Protein AF-A0AA91DCD1-F1 (afdb_monomer_lite)

Structure (mmCIF, N/CA/C/O backbone):
data_AF-A0AA91DCD1-F1
#
_entry.id   AF-A0AA91DCD1-F1
#
loop_
_atom_site.group_PDB
_atom_site.id
_atom_site.type_symbol
_atom_site.label_atom_id
_atom_site.label_alt_id
_atom_site.label_comp_id
_atom_site.label_asym_id
_atom_site.label_entity_id
_atom_site.label_seq_id
_atom_site.pdbx_PDB_ins_code
_atom_site.Cartn_x
_atom_site.Cartn_y
_atom_site.Cartn_z
_atom_site.occupancy
_atom_site.B_iso_or_equiv
_atom_site.auth_seq_id
_atom_site.auth_comp_id
_atom_site.auth_asym_id
_atom_site.auth_atom_id
_atom_site.pdbx_PDB_model_num
ATOM 1 N N . MET A 1 1 ? 11.820 3.188 -10.280 1.00 39.75 1 MET A N 1
ATOM 2 C CA . MET A 1 1 ? 10.944 4.120 -9.538 1.00 39.75 1 MET A CA 1
ATOM 3 C C . MET A 1 1 ? 10.030 4.741 -10.585 1.00 39.75 1 MET A C 1
ATOM 5 O O . MET A 1 1 ? 10.558 5.335 -11.514 1.00 39.75 1 MET A O 1
ATOM 9 N N . LEU A 1 2 ? 8.721 4.471 -10.543 1.00 46.12 2 LEU A N 1
ATOM 10 C CA . LEU A 1 2 ? 7.767 5.016 -11.520 1.00 46.12 2 LEU A CA 1
ATOM 11 C C . LEU A 1 2 ? 7.657 6.519 -11.242 1.00 46.12 2 LEU A C 1
ATOM 13 O O . LEU A 1 2 ? 7.169 6.913 -10.185 1.00 46.12 2 LEU A O 1
ATOM 17 N N . ILE A 1 3 ? 8.205 7.352 -12.123 1.00 52.78 3 ILE A N 1
ATOM 18 C CA . ILE A 1 3 ? 8.023 8.797 -12.014 1.00 52.78 3 ILE A CA 1
ATOM 19 C C . ILE A 1 3 ? 6.619 9.064 -12.546 1.00 52.78 3 ILE A C 1
ATOM 21 O O . ILE A 1 3 ? 6.335 8.797 -13.708 1.00 52.78 3 ILE A O 1
ATOM 25 N N . SER A 1 4 ? 5.714 9.531 -11.690 1.00 52.97 4 SER A N 1
ATOM 26 C CA . SER A 1 4 ? 4.409 9.995 -12.152 1.00 52.97 4 SER A CA 1
ATOM 27 C C . SER A 1 4 ? 4.617 11.332 -12.861 1.00 52.97 4 SER A C 1
ATOM 29 O O . SER A 1 4 ? 4.874 12.355 -12.229 1.00 52.97 4 SER A O 1
ATOM 31 N N . TYR A 1 5 ? 4.578 11.316 -14.194 1.00 62.47 5 TYR A N 1
ATOM 32 C CA . TYR A 1 5 ? 4.813 12.501 -15.029 1.00 62.47 5 TYR A CA 1
ATOM 33 C C . TYR A 1 5 ? 3.612 13.456 -15.078 1.00 62.47 5 TYR A C 1
ATOM 35 O O . TYR A 1 5 ? 3.664 14.478 -15.757 1.00 62.47 5 TYR A O 1
ATOM 43 N N . THR A 1 6 ? 2.530 13.147 -14.360 1.00 56.97 6 THR A N 1
ATOM 44 C CA . THR A 1 6 ? 1.245 13.854 -14.439 1.00 56.97 6 THR A CA 1
ATOM 45 C C . THR A 1 6 ? 1.283 15.286 -13.897 1.00 56.97 6 THR A C 1
ATOM 47 O O . THR A 1 6 ? 0.380 16.055 -14.208 1.00 56.97 6 THR A O 1
ATOM 50 N N . ASN A 1 7 ? 2.332 15.672 -13.155 1.00 57.28 7 ASN A N 1
ATOM 51 C CA . ASN A 1 7 ? 2.452 16.985 -12.502 1.00 57.28 7 ASN A CA 1
ATOM 52 C C . ASN A 1 7 ? 3.807 17.698 -12.720 1.00 57.28 7 ASN A C 1
ATOM 54 O O . ASN A 1 7 ? 4.126 18.633 -11.987 1.00 57.28 7 ASN A O 1
ATOM 58 N N . LEU A 1 8 ? 4.620 17.270 -13.692 1.00 61.94 8 LEU A N 1
ATOM 59 C CA . LEU A 1 8 ? 5.951 17.847 -13.935 1.00 61.94 8 LEU A CA 1
ATOM 60 C C . LEU A 1 8 ? 5.911 18.973 -14.978 1.00 61.94 8 LEU A C 1
ATOM 62 O O . LEU A 1 8 ? 5.205 18.888 -15.985 1.00 61.94 8 LEU A O 1
ATOM 66 N N . LYS A 1 9 ? 6.718 20.021 -14.774 1.00 71.81 9 LYS A N 1
ATOM 67 C CA . LYS A 1 9 ? 6.924 21.066 -15.791 1.00 71.81 9 LYS A CA 1
ATOM 68 C C . LYS A 1 9 ? 7.700 20.496 -16.990 1.00 71.81 9 LYS A C 1
ATOM 70 O O . LYS A 1 9 ? 8.493 19.571 -16.811 1.00 71.81 9 LYS A O 1
ATOM 75 N N . PRO A 1 10 ? 7.561 21.061 -18.205 1.00 67.94 10 PRO A N 1
ATOM 76 C CA . PRO A 1 10 ? 8.233 20.550 -19.408 1.00 67.94 10 PRO A CA 1
ATOM 77 C C . PRO A 1 10 ? 9.750 20.338 -19.261 1.00 67.94 10 PRO A C 1
ATOM 79 O O . PRO A 1 10 ? 10.288 19.343 -19.748 1.00 67.94 10 PRO A O 1
ATOM 82 N N . ASP A 1 11 ? 10.437 21.225 -18.538 1.00 67.12 11 ASP A N 1
ATOM 83 C CA . ASP A 1 11 ? 11.882 21.122 -18.298 1.00 67.12 11 ASP A CA 1
ATOM 84 C C . ASP A 1 11 ? 12.248 19.993 -17.317 1.00 67.12 11 ASP A C 1
ATOM 86 O O . ASP A 1 11 ? 13.282 19.338 -17.466 1.00 67.12 11 ASP A O 1
ATOM 90 N N . GLU A 1 12 ? 11.372 19.707 -16.350 1.00 66.50 12 GLU A N 1
ATOM 91 C CA . GLU A 1 12 ? 11.532 18.617 -15.379 1.00 66.50 12 GLU A CA 1
ATOM 92 C C . GLU A 1 12 ? 11.281 17.254 -16.041 1.00 66.50 12 GLU A C 1
ATOM 94 O O . GLU A 1 12 ? 12.034 16.308 -15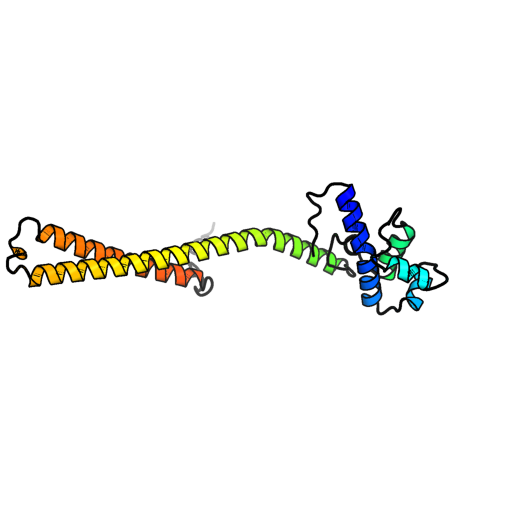.806 1.00 66.50 12 GLU A O 1
ATOM 99 N N . ILE A 1 13 ? 10.293 17.175 -16.945 1.00 68.00 13 ILE A N 1
ATOM 100 C CA . ILE A 1 13 ? 10.043 15.996 -17.791 1.00 68.00 13 ILE A CA 1
ATOM 101 C C . ILE A 1 13 ? 11.277 15.702 -18.651 1.00 68.00 13 ILE A C 1
ATOM 103 O O . ILE A 1 13 ? 11.760 14.570 -18.676 1.00 68.00 13 ILE A O 1
ATOM 107 N N . LYS A 1 14 ? 11.831 16.725 -19.313 1.00 67.75 14 LYS A N 1
ATOM 108 C CA . LYS A 1 14 ? 13.013 16.589 -20.175 1.00 67.75 14 LYS A CA 1
ATOM 109 C C . LYS A 1 14 ? 14.234 16.078 -19.407 1.00 67.75 14 LYS A C 1
ATOM 111 O O . LYS A 1 14 ? 14.944 15.201 -19.900 1.00 67.75 14 LYS A O 1
ATOM 116 N N . SER A 1 15 ? 14.461 16.597 -18.202 1.00 65.69 15 SER A N 1
ATOM 117 C CA . SER A 1 15 ? 15.557 16.157 -17.334 1.00 65.69 15 SER A CA 1
ATOM 118 C C . SER A 1 15 ? 15.368 14.706 -16.867 1.00 65.69 15 SER A C 1
ATOM 120 O O . SER A 1 15 ? 16.272 13.883 -17.017 1.00 65.69 15 SER A O 1
ATOM 122 N N . ALA A 1 16 ? 14.162 14.349 -16.408 1.00 67.12 16 ALA A N 1
ATOM 123 C CA . ALA A 1 16 ? 13.830 12.995 -15.961 1.00 67.12 16 ALA A CA 1
ATOM 124 C C . ALA A 1 16 ? 13.924 11.949 -17.090 1.00 67.12 16 ALA A C 1
ATOM 126 O O . ALA A 1 16 ? 14.461 10.861 -16.880 1.00 67.12 16 ALA A O 1
ATOM 127 N N . MET A 1 17 ? 13.459 12.280 -18.300 1.00 70.44 17 MET A N 1
ATOM 128 C CA . MET A 1 17 ? 13.627 11.428 -19.486 1.00 70.44 17 MET A CA 1
ATOM 129 C C . MET A 1 17 ? 15.106 11.252 -19.840 1.00 70.44 17 MET A C 1
ATOM 131 O O . MET A 1 17 ? 15.531 10.151 -20.192 1.00 70.44 17 MET A O 1
ATOM 135 N N . SER A 1 18 ? 15.904 12.322 -19.731 1.00 65.50 18 SER A N 1
ATOM 136 C CA . SER A 1 18 ? 17.314 12.278 -20.114 1.00 65.50 18 SER A CA 1
ATOM 137 C C . SER A 1 18 ? 18.180 11.443 -19.187 1.00 65.50 18 SER A C 1
ATOM 139 O O . SER A 1 18 ? 19.091 10.769 -19.661 1.00 65.50 18 SER A O 1
ATOM 141 N N . LEU A 1 19 ? 17.888 11.472 -17.890 1.00 65.00 19 LEU A N 1
ATOM 142 C CA . LEU A 1 19 ? 18.599 10.685 -16.885 1.00 65.00 19 LEU A CA 1
ATOM 143 C C . LEU A 1 19 ? 18.318 9.183 -17.024 1.00 65.00 19 LEU A C 1
ATOM 145 O O . LEU A 1 19 ? 19.220 8.367 -16.847 1.00 65.00 19 LEU A O 1
ATOM 149 N N . ASN A 1 20 ? 17.087 8.812 -17.382 1.00 74.81 20 ASN A N 1
ATOM 150 C CA . ASN A 1 20 ? 16.676 7.410 -17.432 1.00 74.81 20 ASN A CA 1
ATOM 151 C C . ASN A 1 20 ? 17.029 6.711 -18.755 1.00 74.81 20 ASN A C 1
ATOM 153 O O . ASN A 1 20 ? 17.235 5.498 -18.755 1.00 74.81 20 ASN A O 1
ATOM 157 N N . PHE A 1 21 ? 17.149 7.446 -19.866 1.00 84.00 21 PHE A N 1
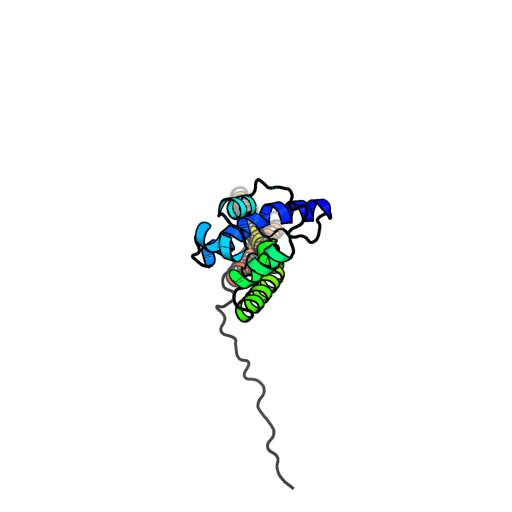ATOM 158 C CA . PHE A 1 21 ? 17.326 6.845 -21.193 1.00 84.00 21 PHE A CA 1
ATOM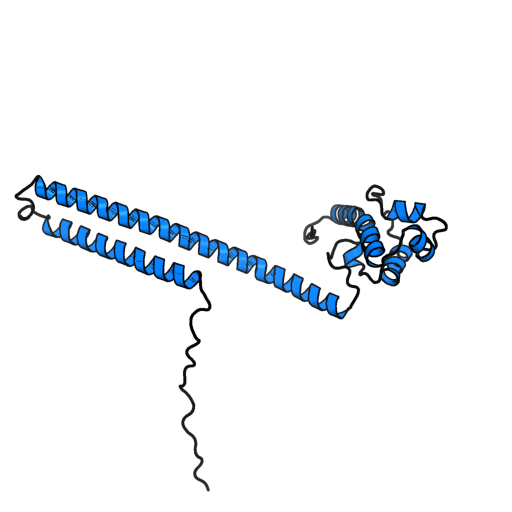 159 C C . PHE A 1 21 ? 18.590 5.991 -21.333 1.00 84.00 21 PHE A C 1
ATOM 161 O O . PHE A 1 21 ? 18.517 4.863 -21.819 1.00 84.00 21 PHE A O 1
ATOM 168 N N . GLY A 1 22 ? 19.748 6.488 -20.887 1.00 85.06 22 GLY A N 1
ATOM 169 C CA . GLY A 1 22 ? 21.009 5.745 -21.001 1.00 85.06 22 GLY A CA 1
ATOM 170 C C . GLY A 1 22 ? 21.000 4.441 -20.198 1.00 85.06 22 GLY A C 1
ATOM 171 O O . GLY A 1 22 ? 21.335 3.379 -20.724 1.00 85.06 22 GLY A O 1
ATOM 172 N N . ALA A 1 23 ? 20.508 4.499 -18.958 1.00 86.38 23 ALA A N 1
ATOM 173 C CA . ALA A 1 23 ? 20.384 3.324 -18.101 1.00 86.38 23 ALA A CA 1
ATOM 174 C C . ALA A 1 23 ? 19.419 2.279 -18.691 1.00 86.38 23 ALA A C 1
ATOM 176 O O . ALA A 1 23 ? 19.737 1.091 -18.728 1.00 86.38 23 ALA A O 1
ATOM 177 N N . ARG A 1 24 ? 18.271 2.717 -19.225 1.00 88.75 24 ARG A N 1
ATOM 178 C CA . ARG A 1 24 ? 17.287 1.825 -19.861 1.00 88.75 24 ARG A CA 1
ATOM 179 C C . ARG A 1 24 ? 17.778 1.238 -21.182 1.00 88.75 24 ARG A C 1
ATOM 181 O O . ARG A 1 24 ? 17.444 0.101 -21.499 1.00 88.75 24 ARG A O 1
ATOM 188 N N . MET A 1 25 ? 18.607 1.966 -21.929 1.00 88.56 25 MET A N 1
ATOM 189 C CA . MET A 1 25 ? 19.293 1.447 -23.116 1.00 88.56 25 MET A CA 1
ATOM 190 C C . MET A 1 25 ? 20.259 0.310 -22.769 1.00 88.56 25 MET A C 1
ATOM 192 O O . MET A 1 25 ? 20.267 -0.712 -23.458 1.00 88.56 25 MET A O 1
ATOM 196 N N . ALA A 1 26 ? 21.039 0.467 -21.695 1.00 89.62 26 ALA A N 1
ATOM 197 C CA . ALA A 1 26 ? 21.935 -0.580 -21.212 1.00 89.62 26 ALA A CA 1
ATOM 198 C C . ALA A 1 26 ? 21.149 -1.819 -20.756 1.00 89.62 26 ALA A C 1
ATOM 200 O O . ALA A 1 26 ? 21.457 -2.935 -21.171 1.00 89.62 26 ALA A O 1
ATOM 201 N N . GLU A 1 27 ? 20.079 -1.611 -19.985 1.00 90.56 27 GLU A N 1
ATOM 202 C CA . GLU A 1 27 ? 19.188 -2.679 -19.524 1.00 90.56 27 GLU A CA 1
ATOM 203 C C . GLU A 1 27 ? 18.547 -3.433 -20.703 1.00 90.56 27 GLU A C 1
ATOM 205 O O . GLU A 1 27 ? 18.577 -4.662 -20.751 1.00 90.56 27 GLU A O 1
ATOM 210 N N . ALA A 1 28 ? 18.036 -2.720 -21.713 1.00 90.06 28 ALA A N 1
ATOM 211 C CA . ALA A 1 28 ? 17.463 -3.324 -22.918 1.00 90.06 28 ALA A CA 1
ATOM 212 C C . ALA A 1 28 ? 18.481 -4.182 -23.692 1.00 90.06 28 ALA A C 1
ATOM 214 O O . ALA A 1 28 ? 18.151 -5.278 -24.160 1.00 90.06 28 ALA A O 1
ATOM 215 N N . ARG A 1 29 ? 19.731 -3.712 -23.796 1.00 91.25 29 ARG A N 1
ATOM 216 C CA . ARG A 1 29 ? 20.828 -4.458 -24.423 1.00 91.25 29 ARG A CA 1
ATOM 217 C C . ARG A 1 29 ? 21.130 -5.751 -23.665 1.00 91.25 29 ARG A C 1
ATOM 219 O O . ARG A 1 29 ? 21.273 -6.810 -24.278 1.00 91.25 29 ARG A O 1
ATOM 226 N N . GLU A 1 30 ? 21.218 -5.668 -22.342 1.00 90.62 30 GLU A N 1
ATOM 227 C CA . GLU A 1 30 ? 21.499 -6.810 -21.467 1.00 90.62 30 GLU A CA 1
ATOM 228 C C . GLU A 1 30 ? 20.383 -7.858 -21.514 1.00 90.62 30 GLU A C 1
ATOM 230 O O . GLU A 1 30 ? 20.673 -9.051 -21.594 1.00 90.62 30 GLU A O 1
ATOM 235 N N . LEU A 1 31 ? 19.118 -7.434 -21.601 1.00 86.56 31 LEU A N 1
ATOM 236 C CA . LEU 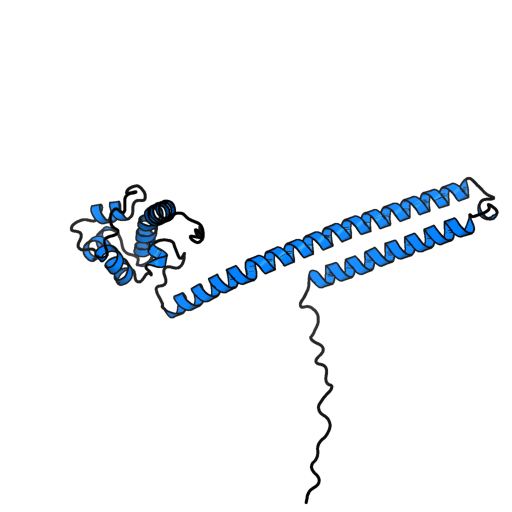A 1 31 ? 17.975 -8.330 -21.818 1.00 86.56 31 LEU A CA 1
ATOM 237 C C . LEU A 1 31 ? 18.052 -9.099 -23.145 1.00 86.56 31 LEU A C 1
ATOM 239 O O . LEU A 1 31 ? 17.446 -10.166 -23.287 1.00 86.56 31 LEU A O 1
ATOM 243 N N . CYS A 1 32 ? 18.781 -8.574 -24.127 1.00 83.50 32 CYS A N 1
ATOM 244 C CA . CYS A 1 32 ? 19.044 -9.250 -25.395 1.00 83.50 32 CYS A CA 1
ATOM 245 C C . CYS A 1 32 ? 20.303 -10.128 -25.362 1.00 83.50 32 CYS A C 1
ATOM 247 O O . CYS A 1 32 ? 20.610 -10.770 -26.362 1.00 83.50 32 CYS A O 1
ATOM 249 N N . GLY A 1 33 ? 21.028 -10.166 -24.239 1.00 85.62 33 GLY A N 1
ATOM 250 C CA . GLY A 1 33 ? 22.275 -10.916 -24.096 1.00 85.62 33 GLY A CA 1
ATOM 251 C C . GLY A 1 33 ? 23.439 -10.342 -24.909 1.00 85.62 33 GLY A C 1
ATOM 252 O O . GLY A 1 33 ? 24.423 -11.043 -25.127 1.00 85.62 33 GLY A O 1
ATOM 253 N N . LEU A 1 34 ? 23.334 -9.091 -25.371 1.00 88.75 34 LEU A N 1
ATOM 254 C CA . LEU A 1 34 ? 24.323 -8.472 -26.250 1.00 88.75 34 LEU A CA 1
ATOM 255 C C . LEU A 1 34 ? 25.404 -7.743 -25.450 1.00 88.75 34 LEU A C 1
ATOM 257 O O . LEU A 1 34 ? 25.126 -6.931 -24.558 1.00 88.75 34 LEU A O 1
ATOM 261 N N . ARG A 1 35 ? 26.665 -7.949 -25.829 1.00 90.38 35 ARG A N 1
ATOM 262 C CA . ARG A 1 35 ? 27.766 -7.095 -25.376 1.00 90.38 35 ARG A CA 1
ATOM 263 C C . ARG A 1 35 ? 27.736 -5.778 -26.139 1.00 90.38 35 ARG A C 1
ATOM 265 O O . ARG A 1 35 ? 27.308 -5.692 -27.286 1.00 90.38 35 ARG A O 1
ATOM 272 N N . GLN A 1 36 ? 28.265 -4.728 -25.527 1.00 89.75 36 GLN A N 1
ATOM 273 C CA . GLN A 1 36 ? 28.271 -3.391 -26.124 1.00 89.75 36 GLN A CA 1
ATOM 274 C C . GLN A 1 36 ? 29.002 -3.323 -27.480 1.00 89.75 36 GLN A C 1
ATOM 276 O O . GLN A 1 36 ? 28.621 -2.553 -28.358 1.00 89.75 36 GLN A O 1
ATOM 281 N N . ILE A 1 37 ? 30.032 -4.152 -27.675 1.00 90.69 37 ILE A N 1
ATOM 282 C CA . ILE A 1 37 ? 30.762 -4.246 -28.947 1.00 90.69 37 ILE A CA 1
ATOM 283 C C . ILE A 1 37 ? 29.946 -4.926 -30.053 1.00 90.69 37 ILE A C 1
ATOM 285 O O . ILE A 1 37 ? 30.098 -4.579 -31.217 1.00 90.69 37 ILE A O 1
ATOM 289 N N . GLU A 1 38 ? 29.049 -5.840 -29.680 1.00 88.38 38 GLU A N 1
ATOM 290 C CA . GLU A 1 38 ? 28.156 -6.566 -30.591 1.00 88.38 38 GLU A CA 1
ATOM 291 C C . GLU A 1 38 ? 26.931 -5.720 -30.947 1.00 88.38 38 GLU A C 1
ATOM 293 O O . GLU A 1 38 ? 26.421 -5.790 -32.062 1.00 88.38 38 GLU A O 1
ATOM 298 N N . ALA A 1 39 ? 26.481 -4.882 -30.012 1.00 89.19 39 ALA A N 1
ATOM 299 C CA . ALA A 1 39 ? 25.355 -3.986 -30.216 1.00 89.19 39 ALA A CA 1
ATOM 300 C C . ALA A 1 39 ? 25.719 -2.741 -31.042 1.00 89.19 39 ALA A C 1
ATOM 302 O O . ALA A 1 39 ? 24.897 -2.274 -31.822 1.00 89.19 39 ALA A O 1
ATOM 303 N N . ALA A 1 40 ? 26.938 -2.201 -30.922 1.00 88.94 40 ALA A N 1
ATOM 304 C CA . ALA A 1 40 ? 27.337 -0.963 -31.604 1.00 88.94 40 ALA A CA 1
ATOM 305 C C . ALA A 1 40 ? 27.117 -0.957 -33.140 1.00 88.94 40 ALA A C 1
ATOM 307 O O . ALA A 1 40 ? 26.598 0.046 -33.646 1.00 88.94 40 ALA A O 1
ATOM 308 N N . PRO A 1 41 ? 27.398 -2.048 -33.883 1.00 89.62 41 PRO A N 1
ATOM 309 C CA . PRO A 1 41 ? 27.081 -2.145 -35.309 1.00 89.62 41 PRO A CA 1
ATOM 310 C C . PRO A 1 41 ? 25.586 -2.026 -35.635 1.00 89.62 41 PRO A C 1
ATOM 312 O O . PRO A 1 41 ? 25.247 -1.475 -36.680 1.00 89.62 41 PRO A O 1
ATOM 315 N N . LEU A 1 42 ? 24.687 -2.470 -34.745 1.00 86.06 42 LEU A N 1
ATOM 316 C CA . LEU A 1 42 ? 23.231 -2.374 -34.943 1.00 86.06 42 LEU A CA 1
ATOM 317 C C . LEU A 1 42 ? 22.769 -0.912 -35.029 1.00 86.06 42 LEU A C 1
ATOM 319 O O . LEU A 1 42 ? 21.835 -0.588 -35.754 1.00 86.06 42 LEU A O 1
ATOM 323 N N . PHE A 1 43 ? 23.476 -0.015 -34.340 1.00 85.00 43 PHE A N 1
ATOM 324 C CA . PHE A 1 43 ? 23.243 1.432 -34.356 1.00 85.00 43 PHE A CA 1
ATOM 325 C C . PHE A 1 43 ? 24.054 2.167 -35.431 1.00 85.00 43 PHE A C 1
ATOM 327 O O . PHE A 1 43 ? 24.050 3.398 -35.478 1.00 85.00 43 PHE A O 1
ATOM 334 N N . GLY A 1 44 ? 24.762 1.433 -36.298 1.00 84.81 44 GLY A N 1
ATOM 335 C CA . GLY A 1 44 ? 25.642 2.009 -37.313 1.00 84.81 44 GLY A CA 1
ATOM 336 C C . GLY A 1 44 ? 26.877 2.696 -36.723 1.00 84.81 44 GLY A C 1
ATOM 337 O O . GLY A 1 44 ? 27.460 3.575 -37.360 1.00 84.81 44 GLY A O 1
ATOM 338 N N . PHE A 1 45 ? 27.275 2.345 -35.496 1.00 86.19 45 PHE A N 1
ATOM 339 C CA . PHE A 1 45 ? 28.480 2.881 -34.876 1.00 86.19 45 PHE A CA 1
ATOM 340 C C . PHE A 1 45 ? 29.696 2.034 -35.232 1.00 86.19 45 PHE A C 1
ATOM 342 O O . PHE A 1 45 ? 29.672 0.811 -35.151 1.00 86.19 45 PHE A O 1
ATOM 349 N N . THR A 1 46 ? 30.793 2.710 -35.570 1.00 81.25 46 THR A N 1
ATOM 350 C CA . THR A 1 46 ? 32.060 2.059 -35.921 1.00 81.25 46 THR A CA 1
ATOM 351 C C . THR A 1 46 ? 32.709 1.377 -34.715 1.00 81.25 46 THR A C 1
ATOM 353 O O . THR A 1 46 ? 33.333 0.340 -34.878 1.00 81.25 46 THR A O 1
ATOM 356 N N . ASN A 1 47 ? 32.538 1.942 -33.509 1.00 82.81 47 ASN A N 1
ATOM 357 C CA . ASN A 1 47 ? 33.153 1.473 -32.263 1.00 82.81 47 ASN A CA 1
ATOM 358 C C . ASN A 1 47 ? 32.156 1.535 -31.085 1.00 82.81 47 ASN A C 1
ATOM 360 O O . ASN A 1 47 ? 31.282 2.407 -31.048 1.00 82.81 47 ASN A O 1
ATOM 364 N N . SER A 1 48 ? 32.352 0.680 -30.072 1.00 86.31 48 SER A N 1
ATOM 365 C CA . SER A 1 48 ? 31.507 0.587 -28.863 1.00 86.31 48 SER A CA 1
ATOM 366 C C . SER A 1 48 ? 31.526 1.828 -27.969 1.00 86.31 48 SER A C 1
ATOM 368 O O . SER A 1 48 ? 30.588 2.053 -27.209 1.00 86.31 48 SER A O 1
ATOM 370 N N . SER A 1 49 ? 32.546 2.681 -28.089 1.00 84.44 49 SER A N 1
ATOM 371 C CA . SER A 1 49 ? 32.703 3.888 -27.268 1.00 84.44 49 SER A CA 1
ATOM 372 C C . SER A 1 49 ? 31.554 4.888 -27.423 1.00 84.44 49 SER A C 1
ATOM 374 O O . SER A 1 49 ? 31.202 5.572 -26.464 1.00 84.44 49 SER A O 1
ATOM 376 N N . ARG A 1 50 ? 30.935 4.967 -28.609 1.00 81.12 50 ARG A N 1
ATOM 377 C CA . ARG A 1 50 ? 29.742 5.800 -28.832 1.00 81.12 50 ARG A CA 1
ATOM 378 C C . ARG A 1 50 ? 28.513 5.242 -28.125 1.00 81.12 50 ARG A C 1
ATOM 380 O O . ARG A 1 50 ? 27.784 6.013 -27.509 1.00 81.12 50 ARG A O 1
ATOM 387 N N . LEU A 1 51 ? 28.324 3.925 -28.173 1.00 85.94 51 LEU A N 1
ATOM 388 C CA . LEU A 1 51 ? 27.233 3.265 -27.462 1.00 85.94 51 LEU A CA 1
ATOM 389 C C . LEU A 1 51 ? 27.423 3.371 -25.942 1.00 85.94 51 LEU A C 1
ATOM 391 O O . LEU A 1 51 ? 26.476 3.674 -25.233 1.00 85.94 51 LEU A O 1
ATOM 395 N N . SER A 1 52 ? 28.660 3.261 -25.450 1.00 86.88 52 SER A N 1
ATOM 396 C CA . SER A 1 52 ? 28.967 3.444 -24.026 1.00 86.88 52 SER A CA 1
ATOM 397 C C . SER A 1 52 ? 28.654 4.827 -23.497 1.00 86.88 52 SER A C 1
ATOM 399 O O . SER A 1 52 ? 28.167 4.946 -22.379 1.00 86.88 52 SER A O 1
ATOM 401 N N . LYS A 1 53 ? 28.911 5.871 -24.286 1.00 81.69 53 LYS A N 1
ATOM 402 C CA . LYS A 1 53 ? 28.537 7.237 -23.907 1.00 81.69 53 LYS A CA 1
ATOM 403 C C . LYS A 1 53 ? 27.022 7.419 -23.887 1.00 81.69 53 LYS A C 1
ATOM 405 O O . LYS A 1 53 ? 26.512 8.114 -23.018 1.00 81.69 53 LYS A O 1
ATOM 410 N N . LEU A 1 54 ? 26.314 6.776 -24.815 1.00 81.69 54 LEU A N 1
ATOM 411 C CA . LEU A 1 54 ? 24.853 6.801 -24.864 1.00 81.69 54 LEU A CA 1
ATOM 412 C C . LEU A 1 54 ? 24.219 6.078 -23.663 1.00 81.69 54 LEU A C 1
ATOM 414 O O . LEU A 1 54 ? 23.197 6.524 -23.159 1.00 81.69 54 LEU A O 1
ATOM 418 N N . GLU A 1 55 ? 24.828 4.982 -23.212 1.00 85.69 55 GLU A N 1
ATOM 419 C CA . GLU A 1 55 ? 24.377 4.186 -22.063 1.00 85.69 55 GLU A CA 1
ATOM 420 C C . GLU A 1 55 ? 24.762 4.809 -20.705 1.00 85.69 55 GLU A C 1
ATOM 422 O O . GLU A 1 55 ? 24.193 4.458 -19.673 1.00 85.69 55 GLU A O 1
ATOM 427 N N . SER A 1 56 ? 25.704 5.758 -20.682 1.00 79.31 56 SER A N 1
ATOM 428 C CA . SER A 1 56 ? 26.146 6.428 -19.454 1.00 79.31 56 SER A CA 1
ATOM 429 C C . SER A 1 56 ? 25.213 7.568 -19.025 1.00 79.31 56 SER A C 1
ATOM 431 O O . SER A 1 56 ? 24.843 8.416 -19.835 1.00 79.31 56 SER A O 1
ATOM 433 N N . ALA A 1 57 ? 24.899 7.637 -17.727 1.00 59.59 57 ALA A N 1
ATOM 434 C CA . ALA A 1 57 ? 24.028 8.661 -17.133 1.00 59.59 57 ALA A CA 1
ATOM 435 C C . ALA A 1 57 ? 24.623 10.089 -17.147 1.00 59.59 57 ALA A C 1
ATOM 437 O O . ALA A 1 57 ? 23.905 11.062 -16.929 1.00 59.59 57 ALA A O 1
ATOM 438 N N . GLU A 1 58 ? 25.928 10.226 -17.412 1.00 57.94 58 GLU A N 1
ATOM 439 C CA . GLU A 1 58 ? 26.660 11.501 -17.372 1.00 57.94 58 GLU A CA 1
ATOM 440 C C . GLU A 1 58 ? 26.514 12.345 -18.646 1.00 57.94 58 GLU A C 1
ATOM 442 O O . GLU A 1 58 ? 26.769 13.550 -18.624 1.00 57.94 58 GLU A O 1
ATOM 447 N N . TYR A 1 59 ? 26.040 11.767 -19.756 1.00 54.78 59 TYR A N 1
ATOM 448 C CA . TYR A 1 59 ? 25.682 12.529 -20.956 1.00 54.78 59 TYR A CA 1
ATOM 449 C C . TYR A 1 59 ? 24.285 13.157 -20.790 1.00 54.78 59 TYR A C 1
ATOM 451 O O . TYR A 1 59 ? 23.345 12.886 -21.534 1.00 54.78 59 TYR A O 1
ATOM 459 N N . GLY A 1 60 ? 24.161 14.035 -19.788 1.00 51.19 60 GLY A N 1
ATOM 460 C CA . GLY A 1 60 ? 22.960 14.783 -19.392 1.00 51.19 60 GLY A CA 1
ATOM 461 C C . GLY A 1 60 ? 22.500 15.853 -20.388 1.00 51.19 60 GLY A C 1
ATOM 462 O O . GLY A 1 60 ? 21.977 16.895 -19.999 1.00 51.19 60 GLY A O 1
ATOM 463 N N . CYS A 1 61 ? 22.687 15.627 -21.685 1.00 49.47 61 CYS A N 1
ATOM 464 C CA . CYS A 1 61 ? 22.095 16.469 -22.709 1.00 49.47 61 CYS A CA 1
ATOM 465 C C . CYS A 1 61 ? 21.716 15.626 -23.929 1.00 49.47 61 CYS A C 1
ATOM 467 O O . CYS A 1 61 ? 22.407 15.616 -24.948 1.00 49.47 61 CYS A O 1
ATOM 469 N N . LEU A 1 62 ? 20.562 14.959 -23.834 1.00 54.03 62 LEU A N 1
ATOM 470 C CA . LEU A 1 62 ? 19.758 14.475 -24.961 1.00 54.03 62 LEU A CA 1
ATOM 471 C C . LEU A 1 62 ? 19.240 15.650 -25.802 1.00 54.03 62 LEU A C 1
ATOM 473 O O . LEU A 1 62 ? 18.038 15.839 -25.982 1.00 54.03 62 LEU A O 1
ATOM 477 N N . SER A 1 63 ? 20.147 16.486 -26.303 1.00 50.88 63 SER A N 1
ATOM 478 C CA . SER A 1 63 ? 19.772 17.660 -27.084 1.00 50.88 63 SER A CA 1
ATOM 479 C C . SER A 1 63 ? 19.023 17.273 -28.354 1.00 50.88 63 SER A C 1
ATOM 481 O O . SER A 1 63 ? 18.195 18.069 -28.753 1.00 50.88 63 SER A O 1
ATOM 483 N N . TYR A 1 64 ? 19.162 16.041 -28.862 1.00 53.06 64 TYR A N 1
ATOM 484 C CA . TYR A 1 64 ? 18.086 15.311 -29.543 1.00 53.06 64 TYR A CA 1
ATOM 485 C C . TYR A 1 64 ? 18.329 13.806 -29.368 1.00 53.06 64 TYR A C 1
ATOM 487 O O . TYR A 1 64 ? 19.314 13.288 -29.898 1.00 53.06 64 TYR A O 1
ATOM 495 N N . ILE A 1 65 ? 17.449 13.085 -28.656 1.00 66.25 65 ILE A N 1
ATOM 496 C CA . ILE A 1 65 ? 17.336 11.621 -28.811 1.00 66.25 65 ILE A CA 1
ATOM 497 C C . ILE A 1 65 ? 17.081 11.407 -30.291 1.00 66.25 65 ILE A C 1
ATOM 499 O O . ILE A 1 65 ? 15.989 11.686 -30.782 1.00 66.25 65 ILE A O 1
ATOM 503 N N . ASN A 1 66 ? 18.124 11.035 -31.027 1.00 75.38 66 ASN A N 1
ATOM 504 C CA . ASN A 1 66 ? 18.022 10.945 -32.467 1.00 75.38 66 ASN A CA 1
ATOM 505 C C . ASN A 1 66 ? 16.945 9.894 -32.774 1.00 75.38 66 ASN A C 1
ATOM 507 O O . ASN A 1 66 ? 17.098 8.757 -32.316 1.00 75.38 66 ASN A O 1
ATOM 511 N N . PRO A 1 67 ? 15.886 10.227 -33.536 1.00 79.81 67 PRO A N 1
ATOM 512 C CA . PRO A 1 67 ? 14.823 9.277 -33.852 1.00 79.81 67 PRO A CA 1
ATOM 513 C C . PRO A 1 67 ? 15.355 7.962 -34.428 1.00 79.81 67 PRO A C 1
ATOM 515 O O . PRO A 1 67 ? 14.772 6.912 -34.185 1.00 79.81 67 PRO A O 1
ATOM 518 N N . LYS A 1 68 ? 16.506 7.997 -35.117 1.00 82.00 68 LYS A N 1
ATOM 519 C CA . LYS A 1 68 ? 17.196 6.794 -35.593 1.00 82.00 68 LYS A CA 1
ATOM 520 C C . LYS A 1 68 ? 17.660 5.898 -34.449 1.00 82.00 68 LYS A C 1
ATOM 522 O O . LYS A 1 68 ? 17.394 4.711 -34.484 1.00 82.00 68 LYS A O 1
ATOM 527 N N . VAL A 1 69 ? 18.306 6.455 -33.425 1.00 85.44 69 VAL A N 1
ATOM 528 C CA . VAL A 1 69 ? 18.788 5.685 -32.266 1.00 85.44 69 VAL A CA 1
ATOM 529 C C . VAL A 1 69 ? 17.618 5.071 -31.505 1.00 85.44 69 VAL A C 1
ATOM 531 O O . VAL A 1 69 ? 17.674 3.895 -31.160 1.00 85.44 69 VAL A O 1
ATOM 534 N N . LEU A 1 70 ? 16.545 5.840 -31.299 1.00 86.69 70 LEU A N 1
ATOM 535 C CA . LEU A 1 70 ? 15.334 5.345 -30.649 1.00 86.69 70 LEU A CA 1
ATOM 536 C C . LEU A 1 70 ? 14.685 4.213 -31.454 1.00 86.69 70 LEU A C 1
ATOM 538 O O . LEU A 1 70 ? 14.420 3.151 -30.903 1.00 86.69 70 LEU A O 1
ATOM 542 N N . ALA A 1 71 ? 14.460 4.421 -32.753 1.00 85.06 71 ALA A N 1
ATOM 543 C CA . ALA A 1 71 ? 13.847 3.417 -33.616 1.00 85.06 71 ALA A CA 1
ATOM 544 C C . ALA A 1 71 ? 14.693 2.139 -33.681 1.00 85.06 71 ALA A C 1
ATOM 546 O O . ALA A 1 71 ? 14.160 1.041 -33.546 1.00 85.06 71 ALA A O 1
ATOM 547 N N . THR A 1 72 ? 16.015 2.273 -33.818 1.00 86.25 72 THR A N 1
ATOM 548 C CA . THR A 1 72 ? 16.938 1.136 -33.790 1.00 86.25 72 THR A CA 1
ATOM 549 C C . THR A 1 72 ? 16.871 0.400 -32.453 1.00 86.25 72 THR A C 1
ATOM 551 O O . THR A 1 72 ? 16.795 -0.822 -32.456 1.00 86.25 72 THR A O 1
ATOM 554 N N . ALA A 1 73 ? 16.845 1.104 -31.319 1.00 88.12 73 ALA A N 1
ATOM 555 C CA . ALA A 1 73 ? 16.740 0.469 -30.006 1.00 88.12 73 ALA A CA 1
ATOM 556 C C . ALA A 1 73 ? 15.426 -0.307 -29.848 1.00 88.12 73 ALA A C 1
ATOM 558 O O . ALA A 1 73 ? 15.444 -1.472 -29.461 1.00 88.12 73 ALA A O 1
ATOM 559 N N . VAL A 1 74 ? 14.300 0.311 -30.213 1.00 87.31 74 VAL A N 1
ATOM 560 C CA . VAL A 1 74 ? 12.973 -0.320 -30.165 1.00 87.31 74 VAL A CA 1
ATOM 561 C C . VAL A 1 74 ? 12.939 -1.588 -31.021 1.00 87.31 74 VAL A C 1
ATOM 563 O O . VAL A 1 74 ? 12.480 -2.630 -30.563 1.00 87.31 74 VAL A O 1
ATOM 566 N N . LEU A 1 75 ? 13.477 -1.532 -32.242 1.00 83.75 75 LEU A N 1
ATOM 567 C CA . LEU A 1 75 ? 13.459 -2.657 -33.179 1.00 83.75 75 LEU A CA 1
ATOM 568 C C . LEU A 1 75 ? 14.440 -3.773 -32.800 1.00 83.75 75 LEU A C 1
ATOM 570 O O . LEU A 1 75 ? 14.066 -4.942 -32.807 1.00 83.75 75 LEU A O 1
ATOM 574 N N . HIS A 1 76 ? 15.690 -3.432 -32.483 1.00 84.88 76 HIS A N 1
ATOM 575 C CA . HIS A 1 76 ? 16.743 -4.425 -32.257 1.00 84.88 76 HIS A CA 1
ATOM 576 C C . HIS A 1 76 ? 16.747 -4.992 -30.842 1.00 84.88 76 HIS A C 1
ATOM 578 O O . HIS A 1 76 ? 17.116 -6.152 -30.667 1.00 84.88 76 HIS A O 1
ATOM 584 N N . TYR A 1 77 ? 16.337 -4.211 -29.841 1.00 87.75 77 TYR A N 1
ATOM 585 C CA . TYR A 1 77 ? 16.180 -4.725 -28.481 1.00 87.75 77 TYR A CA 1
ATOM 586 C C . TYR A 1 77 ? 14.766 -5.246 -28.210 1.00 87.75 77 TYR A C 1
ATOM 588 O O . TYR A 1 77 ? 14.533 -5.924 -27.209 1.00 87.75 77 TYR A O 1
ATOM 596 N N . GLY A 1 78 ? 13.824 -4.972 -29.118 1.00 81.88 78 GLY A N 1
ATOM 597 C CA . GLY A 1 78 ? 12.436 -5.391 -28.988 1.00 81.88 78 GLY A CA 1
ATOM 598 C C . GLY A 1 78 ? 11.780 -4.782 -27.757 1.00 81.88 78 GLY A C 1
ATOM 599 O O . GLY A 1 78 ? 11.061 -5.486 -27.069 1.00 81.88 78 GLY A O 1
ATOM 600 N N . VAL A 1 79 ? 12.076 -3.525 -27.427 1.00 86.88 79 VAL A N 1
ATOM 601 C CA . VAL A 1 79 ? 11.507 -2.843 -26.255 1.00 86.88 79 VAL A CA 1
ATOM 602 C C . VAL A 1 79 ? 10.649 -1.655 -26.667 1.00 86.88 79 VAL A C 1
ATOM 604 O O . VAL A 1 79 ? 10.823 -1.121 -27.759 1.00 86.88 79 VAL A O 1
ATOM 607 N N . SER A 1 80 ? 9.740 -1.199 -25.811 1.00 85.94 80 SER A N 1
ATOM 608 C CA . SER A 1 80 ? 8.946 -0.003 -26.103 1.00 85.94 80 SER A CA 1
ATOM 609 C C . SER A 1 80 ? 9.722 1.297 -25.879 1.00 85.94 80 SER A C 1
ATOM 611 O O . SER A 1 80 ? 10.653 1.379 -25.075 1.00 85.94 80 SER A O 1
ATOM 613 N N . SER A 1 81 ? 9.301 2.358 -26.571 1.00 84.62 81 SER A N 1
ATOM 614 C CA . SER A 1 81 ? 9.790 3.717 -26.310 1.00 84.62 81 SER A CA 1
ATOM 615 C C . SER A 1 81 ? 9.491 4.168 -24.883 1.00 84.62 81 SER A C 1
ATOM 617 O O . SER A 1 81 ? 10.292 4.881 -24.285 1.00 84.62 81 SER A O 1
ATOM 619 N N . ASP A 1 82 ? 8.368 3.721 -24.323 1.00 81.50 82 ASP A N 1
ATOM 620 C CA . ASP A 1 82 ? 7.930 4.088 -22.978 1.00 81.50 82 ASP A CA 1
ATOM 621 C C . ASP A 1 82 ? 8.873 3.523 -21.917 1.00 81.50 82 ASP A C 1
ATOM 623 O O . ASP A 1 82 ? 9.211 4.212 -20.955 1.00 81.50 82 ASP A O 1
ATOM 627 N N . PHE A 1 83 ? 9.368 2.302 -22.123 1.00 84.94 83 PHE A N 1
ATOM 628 C CA . PHE A 1 83 ? 10.429 1.733 -21.302 1.00 84.94 83 PHE A CA 1
ATOM 629 C C . PHE A 1 83 ? 11.729 2.533 -21.410 1.00 84.94 83 PHE A C 1
ATOM 631 O O . PHE A 1 83 ? 12.311 2.906 -20.392 1.00 84.94 83 PHE A O 1
ATOM 638 N N . LEU A 1 84 ? 12.160 2.843 -22.639 1.00 85.94 84 LEU A N 1
ATOM 639 C CA . LEU A 1 84 ? 13.403 3.580 -22.879 1.00 85.94 84 LEU A CA 1
ATOM 640 C C . LEU A 1 84 ? 13.371 4.985 -22.267 1.00 85.94 84 LEU A C 1
ATOM 642 O O . LEU A 1 84 ? 14.384 5.444 -21.756 1.00 85.94 84 LEU A O 1
ATOM 646 N N . PHE A 1 85 ? 12.223 5.662 -22.261 1.00 83.00 85 PHE A N 1
ATOM 647 C CA . PHE A 1 85 ? 12.076 6.974 -21.623 1.00 83.00 85 PHE A CA 1
ATOM 648 C C . PHE A 1 85 ? 11.778 6.920 -20.119 1.00 83.00 85 PHE A C 1
ATOM 650 O O . PHE A 1 85 ? 11.788 7.960 -19.460 1.00 83.00 85 PHE A O 1
ATOM 657 N N . GLY A 1 86 ? 11.547 5.728 -19.562 1.00 79.25 86 GLY A N 1
ATOM 658 C CA . GLY A 1 86 ? 11.227 5.539 -18.148 1.00 79.25 86 GLY A CA 1
ATOM 659 C C . GLY A 1 86 ? 9.761 5.795 -17.780 1.00 79.25 86 GLY A C 1
ATOM 660 O O . GLY A 1 86 ? 9.442 5.816 -16.593 1.00 79.25 86 GLY A O 1
ATOM 661 N N . PHE A 1 87 ? 8.870 5.936 -18.767 1.00 75.50 87 PHE A N 1
ATOM 662 C CA . PHE A 1 87 ? 7.416 5.977 -18.569 1.00 75.50 87 PHE A CA 1
ATOM 663 C C . PHE A 1 87 ? 6.850 4.619 -18.137 1.00 75.50 87 PHE A C 1
ATOM 665 O O . PHE A 1 87 ? 5.832 4.565 -17.454 1.00 75.50 87 PHE A O 1
ATOM 672 N N . SER A 1 88 ? 7.523 3.522 -18.497 1.00 75.50 88 SER A N 1
ATOM 673 C CA . SER A 1 88 ? 7.184 2.170 -18.055 1.00 75.50 88 SER A CA 1
ATOM 674 C C . SER A 1 88 ? 8.395 1.461 -17.450 1.00 75.50 88 SER A C 1
ATOM 676 O O . SER A 1 88 ? 9.530 1.652 -17.883 1.00 75.50 88 SER A O 1
ATOM 678 N N . ASN A 1 89 ? 8.158 0.597 -16.460 1.00 78.38 89 ASN A N 1
ATOM 679 C CA . ASN A 1 89 ? 9.179 -0.335 -15.971 1.00 78.38 89 ASN A CA 1
ATOM 680 C C . ASN A 1 89 ? 9.246 -1.623 -16.802 1.00 78.38 89 ASN A C 1
ATOM 682 O O . ASN A 1 89 ? 10.143 -2.432 -16.580 1.00 78.38 89 ASN A O 1
ATOM 686 N N . TYR A 1 90 ? 8.311 -1.833 -17.731 1.00 78.75 90 TYR A N 1
ATOM 687 C CA . TYR A 1 90 ? 8.235 -3.062 -18.507 1.00 78.75 90 TYR A CA 1
ATOM 688 C C . TYR A 1 90 ? 8.877 -2.864 -19.880 1.00 78.75 90 TYR A C 1
ATOM 690 O O . TYR A 1 90 ? 8.391 -2.032 -20.640 1.00 78.75 90 TYR A O 1
ATOM 698 N N . PRO A 1 91 ? 9.890 -3.668 -20.249 1.00 77.19 91 PRO A N 1
ATOM 699 C CA . PRO A 1 91 ? 10.535 -3.593 -21.559 1.00 77.19 91 PRO A CA 1
ATOM 700 C C . PRO A 1 91 ? 9.576 -3.823 -22.732 1.00 77.19 91 PRO A C 1
ATOM 702 O O . PRO A 1 91 ? 9.800 -3.275 -23.796 1.00 77.19 91 PRO A O 1
ATOM 705 N N . GLN A 1 92 ? 8.485 -4.581 -22.537 1.00 66.81 92 GLN A N 1
ATOM 706 C CA . GLN A 1 92 ? 7.429 -4.835 -23.536 1.00 66.81 92 GLN A CA 1
ATOM 707 C C . GLN A 1 92 ? 7.947 -5.465 -24.849 1.00 66.81 92 GLN A C 1
ATOM 709 O O . GLN A 1 92 ? 7.802 -4.900 -25.928 1.00 66.81 92 GLN A O 1
ATOM 714 N N . ARG A 1 93 ? 8.501 -6.685 -24.746 1.00 64.88 93 ARG A N 1
ATOM 715 C CA . ARG A 1 93 ? 8.980 -7.498 -25.889 1.00 64.88 93 ARG A CA 1
ATOM 716 C C . ARG A 1 93 ? 7.888 -8.274 -26.627 1.00 64.88 93 ARG A C 1
ATOM 718 O O . ARG A 1 93 ? 8.097 -8.723 -27.749 1.00 64.88 93 ARG A O 1
ATOM 725 N N . ASP A 1 94 ? 6.728 -8.421 -25.997 1.00 67.06 94 ASP A N 1
ATOM 726 C CA . ASP A 1 94 ? 5.541 -9.073 -26.545 1.00 67.06 94 ASP A CA 1
ATOM 727 C C . ASP A 1 94 ? 4.328 -8.157 -26.328 1.00 67.06 94 ASP A C 1
ATOM 729 O O . ASP A 1 94 ? 4.065 -7.700 -25.213 1.00 67.06 94 ASP A O 1
ATOM 733 N N . ILE A 1 95 ? 3.582 -7.896 -27.404 1.00 61.53 95 ILE A N 1
ATOM 734 C CA . ILE A 1 95 ? 2.377 -7.054 -27.424 1.00 61.53 95 ILE A CA 1
ATOM 735 C C . ILE A 1 95 ? 1.325 -7.585 -26.438 1.00 61.53 95 ILE A C 1
ATOM 737 O O . ILE A 1 95 ? 0.607 -6.800 -25.811 1.00 61.53 95 ILE A O 1
ATOM 741 N N . LYS A 1 96 ? 1.241 -8.910 -26.264 1.00 67.12 96 LYS A N 1
ATOM 742 C CA . LYS A 1 96 ? 0.315 -9.534 -25.316 1.00 67.12 96 LYS A CA 1
ATOM 743 C C . LYS A 1 96 ? 0.720 -9.233 -23.872 1.00 67.12 96 LYS A C 1
ATOM 745 O O . LYS A 1 96 ? -0.102 -8.724 -23.113 1.00 67.12 96 LYS A O 1
ATOM 750 N N . GLN A 1 97 ? 1.989 -9.445 -23.520 1.00 63.28 97 GLN A N 1
ATOM 751 C CA . GLN A 1 97 ? 2.523 -9.069 -22.205 1.00 63.28 97 GLN A CA 1
ATOM 752 C C . GLN A 1 97 ? 2.425 -7.565 -21.935 1.00 63.28 97 GLN A C 1
ATOM 754 O O . GLN A 1 97 ? 2.163 -7.165 -20.804 1.00 63.28 97 GLN A O 1
ATOM 759 N N . ALA A 1 98 ? 2.617 -6.724 -22.953 1.00 61.38 98 ALA A N 1
ATOM 760 C CA . ALA A 1 98 ? 2.503 -5.277 -22.815 1.00 61.38 98 ALA A CA 1
ATOM 761 C C . ALA A 1 98 ? 1.088 -4.860 -22.402 1.00 61.38 98 ALA A C 1
ATOM 763 O O . ALA A 1 98 ? 0.930 -4.102 -21.446 1.00 61.38 98 ALA A O 1
ATOM 764 N N . ARG A 1 99 ? 0.062 -5.421 -23.058 1.00 64.19 99 ARG A N 1
ATOM 765 C CA . ARG A 1 99 ? -1.340 -5.211 -22.669 1.00 64.19 99 ARG A CA 1
ATOM 766 C C . ARG A 1 99 ? -1.631 -5.747 -21.272 1.00 64.19 99 ARG A C 1
ATOM 768 O O . ARG A 1 99 ? -2.273 -5.058 -20.488 1.00 64.19 99 ARG A O 1
ATOM 775 N N . GLU A 1 100 ? -1.157 -6.947 -20.946 1.00 72.44 100 GLU A N 1
ATOM 776 C CA . GLU A 1 100 ? -1.366 -7.539 -19.620 1.00 72.44 100 GLU A CA 1
ATOM 777 C C . GLU A 1 100 ? -0.733 -6.694 -18.507 1.00 72.44 100 GLU A C 1
ATOM 779 O O . GLU A 1 100 ? -1.358 -6.484 -17.472 1.00 72.44 100 GLU A O 1
ATOM 784 N N . ASN A 1 101 ? 0.475 -6.168 -18.716 1.00 68.75 101 ASN A N 1
ATOM 785 C CA . ASN A 1 101 ? 1.146 -5.319 -17.734 1.00 68.75 101 ASN A CA 1
ATOM 786 C C . ASN A 1 101 ? 0.496 -3.936 -17.625 1.00 68.75 101 ASN A C 1
ATOM 788 O O . ASN A 1 101 ? 0.322 -3.452 -16.516 1.00 68.75 101 ASN A O 1
ATOM 792 N N . GLN A 1 102 ? 0.041 -3.344 -18.733 1.00 70.25 102 GLN A N 1
ATOM 793 C CA . GLN A 1 102 ? -0.715 -2.089 -18.688 1.00 70.25 102 GLN A CA 1
ATOM 794 C C . GLN A 1 102 ? -2.023 -2.243 -17.900 1.00 70.25 102 GLN A C 1
ATOM 796 O O . GLN A 1 102 ? -2.371 -1.383 -17.097 1.00 70.25 102 GLN A O 1
ATOM 801 N N . VAL A 1 103 ? -2.737 -3.358 -18.091 1.00 75.62 103 VAL A N 1
ATOM 802 C CA . VAL A 1 103 ? -3.935 -3.671 -17.300 1.00 75.62 103 VAL A CA 1
ATOM 803 C C . VAL A 1 103 ? -3.577 -3.877 -15.828 1.00 75.62 103 VAL A C 1
ATOM 805 O O . VAL A 1 103 ? -4.293 -3.380 -14.966 1.00 75.62 103 VAL A O 1
ATOM 808 N N . LYS A 1 104 ? -2.467 -4.560 -15.516 1.00 75.00 104 LYS A N 1
ATOM 809 C CA . LYS A 1 104 ? -1.999 -4.716 -14.129 1.00 75.00 104 LYS A CA 1
ATOM 810 C C . LYS A 1 104 ? -1.664 -3.384 -13.474 1.00 75.00 104 LYS A C 1
ATOM 812 O O . LYS A 1 104 ? -2.030 -3.209 -12.320 1.00 75.00 104 LYS A O 1
ATOM 817 N N . ASP A 1 105 ? -0.997 -2.477 -14.178 1.00 74.44 105 ASP A N 1
ATOM 818 C CA . ASP A 1 105 ? -0.641 -1.162 -13.643 1.00 74.44 105 ASP A CA 1
ATOM 819 C C . ASP A 1 105 ? -1.909 -0.347 -13.359 1.00 74.44 105 ASP A C 1
ATOM 821 O O . ASP A 1 105 ? -2.095 0.114 -12.239 1.00 74.44 105 ASP A O 1
ATOM 825 N N . LEU A 1 106 ? -2.852 -0.300 -14.309 1.00 76.19 106 LEU A N 1
ATOM 826 C CA . LEU A 1 106 ? -4.146 0.367 -14.119 1.00 76.19 106 LEU A CA 1
ATOM 827 C C . LEU A 1 106 ? -4.949 -0.218 -12.949 1.00 76.19 106 LEU A C 1
ATOM 829 O O . LEU A 1 106 ? -5.539 0.526 -12.171 1.00 76.19 106 LEU A O 1
ATOM 833 N N . LEU A 1 107 ? -4.982 -1.548 -12.815 1.00 80.50 107 LEU A N 1
ATOM 834 C CA . LEU A 1 107 ? -5.650 -2.210 -11.693 1.00 80.50 107 LEU A CA 1
ATOM 835 C C . LEU A 1 107 ? -4.922 -1.959 -10.372 1.00 80.50 107 LEU A C 1
ATOM 837 O O . LEU A 1 107 ? -5.571 -1.799 -9.346 1.00 80.50 107 LEU A O 1
ATOM 841 N N . SER A 1 108 ? -3.591 -1.927 -10.386 1.00 79.19 108 SER A N 1
ATOM 842 C CA . SER A 1 108 ? -2.794 -1.658 -9.189 1.00 79.19 108 SER A CA 1
ATOM 843 C C . SER A 1 108 ? -3.029 -0.240 -8.694 1.00 79.19 108 SER A C 1
ATOM 845 O O . SER A 1 108 ? -3.225 -0.059 -7.499 1.00 79.19 108 SER A O 1
ATOM 847 N N . ASP A 1 109 ? -3.078 0.733 -9.602 1.00 78.06 109 ASP A N 1
ATOM 848 C CA . ASP A 1 109 ? -3.376 2.125 -9.271 1.00 78.06 109 ASP A CA 1
ATOM 849 C C . ASP A 1 109 ? -4.810 2.277 -8.742 1.00 78.06 109 ASP A C 1
ATOM 851 O O . ASP A 1 109 ? -5.020 2.946 -7.734 1.00 78.06 109 ASP A O 1
ATOM 855 N N . LEU A 1 110 ? -5.786 1.594 -9.355 1.00 79.25 110 LEU A N 1
ATOM 856 C CA . LEU A 1 110 ? -7.182 1.611 -8.900 1.00 79.25 110 LEU A CA 1
ATOM 857 C C . LEU A 1 110 ? -7.338 1.021 -7.487 1.00 79.25 110 LEU A C 1
ATOM 859 O O . LEU A 1 110 ? -8.048 1.572 -6.651 1.00 79.25 110 LEU A O 1
ATOM 863 N N . ILE A 1 111 ? -6.655 -0.093 -7.217 1.00 86.38 111 ILE A N 1
ATOM 864 C CA . ILE A 1 111 ? -6.787 -0.842 -5.962 1.00 86.38 111 ILE A CA 1
ATOM 865 C C . ILE A 1 111 ? -5.868 -0.267 -4.866 1.00 86.38 111 ILE A C 1
ATOM 867 O O . ILE A 1 111 ? -6.081 -0.522 -3.680 1.00 86.38 111 ILE A O 1
ATOM 871 N N . ALA A 1 112 ? -4.841 0.517 -5.212 1.00 82.00 112 ALA A N 1
ATOM 872 C CA . ALA A 1 112 ? -3.901 1.084 -4.242 1.00 82.00 112 ALA A CA 1
ATOM 873 C C . ALA A 1 112 ? -4.600 1.988 -3.218 1.00 82.00 112 ALA A C 1
ATOM 875 O O . ALA A 1 112 ? -4.360 1.844 -2.012 1.00 82.00 112 ALA A O 1
ATOM 876 N N . ASP A 1 113 ? -5.486 2.867 -3.687 1.00 80.69 113 ASP A N 1
ATOM 877 C CA . ASP A 1 113 ? -6.261 3.764 -2.828 1.00 80.69 113 ASP A CA 1
ATOM 878 C C . ASP A 1 113 ? -7.237 2.972 -1.947 1.00 80.69 113 ASP A C 1
ATOM 880 O O . ASP A 1 113 ? -7.308 3.186 -0.735 1.00 80.69 113 ASP A O 1
ATOM 884 N N . GLU A 1 114 ? -7.899 1.965 -2.518 1.00 83.69 114 GLU A N 1
ATOM 885 C CA . GLU A 1 114 ? -8.821 1.082 -1.799 1.00 83.69 114 GLU A CA 1
ATOM 886 C C . GLU A 1 114 ? -8.101 0.281 -0.699 1.00 83.69 114 GLU A C 1
ATOM 888 O O . GLU A 1 114 ? -8.588 0.179 0.428 1.00 83.69 114 GLU A O 1
ATOM 893 N N . ILE A 1 115 ? -6.899 -0.241 -0.974 1.00 84.81 115 ILE A N 1
ATOM 894 C CA . ILE A 1 115 ? -6.059 -0.914 0.029 1.00 84.81 115 ILE A CA 1
ATOM 895 C C . ILE A 1 115 ? -5.658 0.059 1.140 1.00 84.81 115 ILE A C 1
ATOM 897 O O . ILE A 1 115 ? -5.644 -0.325 2.315 1.00 84.81 115 ILE A O 1
ATOM 901 N N . ALA A 1 116 ? -5.303 1.299 0.797 1.00 83.56 116 ALA A N 1
ATOM 902 C CA . ALA A 1 116 ? -4.946 2.309 1.784 1.00 83.56 116 ALA A CA 1
ATOM 903 C C . ALA A 1 116 ? -6.134 2.633 2.704 1.00 83.56 116 ALA A C 1
ATOM 905 O O . ALA A 1 116 ? -5.960 2.704 3.924 1.00 83.56 116 ALA A O 1
ATOM 906 N N . ASP A 1 117 ? -7.340 2.747 2.151 1.00 85.19 117 ASP A N 1
ATOM 907 C CA . ASP A 1 117 ? -8.560 2.986 2.920 1.00 85.19 117 ASP A CA 1
ATOM 908 C C . ASP A 1 117 ? -8.950 1.789 3.793 1.00 85.19 117 ASP A C 1
ATOM 910 O O . ASP A 1 117 ? -9.250 1.966 4.977 1.00 85.19 117 ASP A O 1
ATOM 914 N N . ILE A 1 118 ? -8.837 0.559 3.279 1.00 86.31 118 ILE A N 1
ATOM 915 C CA . ILE A 1 118 ? -9.034 -0.661 4.077 1.00 86.31 118 ILE A CA 1
ATOM 916 C C . ILE A 1 118 ? -8.064 -0.688 5.266 1.00 86.31 118 ILE A C 1
ATOM 918 O O . ILE A 1 118 ? -8.479 -0.972 6.391 1.00 86.31 118 ILE A O 1
ATOM 922 N N . ARG A 1 119 ? -6.784 -0.348 5.059 1.00 86.50 119 ARG A N 1
ATOM 923 C CA . ARG A 1 119 ? -5.794 -0.278 6.150 1.00 86.50 119 ARG A CA 1
ATOM 924 C C . ARG A 1 119 ? -6.178 0.758 7.204 1.00 86.50 119 ARG A C 1
ATOM 926 O O . ARG A 1 119 ? -6.145 0.445 8.391 1.00 86.50 119 ARG A O 1
ATOM 933 N N . ARG A 1 120 ? -6.609 1.955 6.788 1.00 89.00 120 ARG A N 1
ATOM 934 C CA . ARG A 1 120 ? -7.085 3.003 7.710 1.00 89.00 120 ARG A CA 1
ATOM 935 C C . ARG A 1 120 ? -8.281 2.534 8.537 1.00 89.00 120 ARG A C 1
ATOM 937 O O . ARG A 1 120 ? -8.329 2.806 9.736 1.00 89.00 120 ARG A O 1
ATOM 944 N N . LEU A 1 121 ? -9.226 1.822 7.920 1.00 88.00 121 LEU A N 1
ATOM 945 C CA . LEU A 1 121 ? -10.385 1.259 8.616 1.00 88.00 121 LEU A CA 1
ATOM 946 C C . LEU A 1 121 ? -9.971 0.195 9.638 1.00 88.00 121 LEU A C 1
ATOM 948 O O . LEU A 1 121 ? -10.431 0.240 10.779 1.00 88.00 121 LEU A O 1
ATOM 952 N N . VAL A 1 122 ? -9.067 -0.717 9.272 1.00 87.19 122 VAL A N 1
ATOM 953 C CA . VAL A 1 122 ? -8.527 -1.729 10.196 1.00 87.19 122 VAL A CA 1
ATOM 954 C C . VAL A 1 122 ? -7.827 -1.067 11.387 1.00 87.19 122 VAL A C 1
ATOM 956 O O . VAL A 1 122 ? -8.086 -1.433 12.535 1.00 87.19 122 VAL A O 1
ATOM 959 N N . ASP A 1 123 ? -7.002 -0.049 11.144 1.00 89.50 123 ASP A N 1
ATOM 960 C CA . ASP A 1 123 ? -6.324 0.698 12.207 1.00 89.50 123 ASP A CA 1
ATOM 961 C C . ASP A 1 123 ? -7.312 1.425 13.129 1.00 89.50 123 ASP A C 1
ATOM 963 O O . ASP A 1 123 ? -7.129 1.446 14.350 1.00 89.50 123 ASP A O 1
ATOM 967 N N . ALA A 1 124 ? -8.384 1.998 12.575 1.00 89.44 124 ALA A N 1
ATOM 968 C CA . ALA A 1 124 ? -9.438 2.637 13.357 1.00 89.44 124 ALA A CA 1
ATOM 969 C C . ALA A 1 124 ? -10.176 1.630 14.257 1.00 89.44 124 ALA A C 1
ATOM 971 O O . ALA A 1 124 ? -10.380 1.904 15.441 1.00 89.44 124 ALA A O 1
ATOM 972 N N . VAL A 1 125 ? -10.514 0.444 13.737 1.00 89.75 125 VAL A N 1
ATOM 973 C CA . VAL A 1 125 ? -11.150 -0.634 14.517 1.00 89.75 125 VAL A CA 1
ATOM 974 C C . VAL A 1 125 ? -10.225 -1.138 15.629 1.00 89.75 125 VAL A C 1
ATOM 976 O O . VAL A 1 125 ? -10.675 -1.344 16.760 1.00 89.75 125 VAL A O 1
ATOM 979 N N . ASN A 1 126 ? -8.925 -1.281 15.358 1.00 88.44 126 ASN A N 1
ATOM 980 C CA . ASN A 1 126 ? -7.945 -1.664 16.377 1.00 88.44 126 ASN A CA 1
ATOM 981 C C . ASN A 1 126 ? -7.875 -0.625 17.509 1.00 88.44 126 ASN A C 1
ATOM 983 O O . ASN A 1 126 ? -7.968 -0.992 18.681 1.00 88.44 126 ASN A O 1
ATOM 987 N N . LYS A 1 127 ? -7.817 0.671 17.175 1.00 91.56 127 LYS A N 1
ATOM 988 C CA . LYS A 1 127 ? -7.847 1.759 18.171 1.00 91.56 127 LYS A CA 1
ATOM 989 C C . LYS A 1 127 ? -9.131 1.755 19.000 1.00 91.56 127 LYS A C 1
ATOM 991 O O . LYS A 1 127 ? -9.071 1.909 20.218 1.00 91.56 127 LYS A O 1
ATOM 996 N N . LEU A 1 128 ? -10.290 1.555 18.369 1.00 91.00 128 LEU A N 1
ATOM 997 C CA . LEU A 1 128 ? -11.567 1.437 19.083 1.00 91.00 128 LEU A CA 1
ATOM 998 C C . LEU A 1 128 ? -11.570 0.243 20.041 1.00 91.00 128 LEU A C 1
ATOM 1000 O O . LEU A 1 128 ? -12.039 0.365 21.168 1.00 91.00 128 LEU A O 1
ATOM 1004 N N . THR A 1 129 ? -10.992 -0.884 19.629 1.00 90.00 129 THR A N 1
ATOM 1005 C CA . THR A 1 129 ? -10.863 -2.074 20.479 1.00 90.00 129 THR A CA 1
ATOM 1006 C C . THR A 1 129 ? -10.030 -1.774 21.729 1.00 90.00 129 THR A C 1
ATOM 1008 O O . THR A 1 129 ? -10.441 -2.114 22.837 1.00 90.00 129 THR A O 1
ATOM 1011 N N . GLU A 1 130 ? -8.894 -1.088 21.580 1.00 90.38 130 GLU A N 1
ATOM 1012 C CA . GLU A 1 130 ? -8.052 -0.680 22.713 1.00 90.38 130 GLU A CA 1
ATOM 1013 C C . GLU A 1 130 ? -8.774 0.283 23.665 1.00 90.38 130 GLU A C 1
ATOM 1015 O O . GLU A 1 130 ? -8.713 0.114 24.886 1.00 90.38 130 GLU A O 1
ATOM 1020 N N . LEU A 1 131 ? -9.482 1.280 23.124 1.00 91.62 131 LEU A N 1
ATOM 1021 C CA . LEU A 1 131 ? -10.247 2.238 23.925 1.00 91.62 131 LEU A CA 1
ATOM 1022 C C . LEU A 1 131 ? -11.370 1.551 24.707 1.00 91.62 131 LEU A C 1
ATOM 1024 O O . LEU A 1 131 ? -11.518 1.797 25.905 1.00 91.62 131 LEU A O 1
ATOM 1028 N N . THR A 1 132 ? -12.116 0.649 24.070 1.00 92.00 132 THR A N 1
ATOM 1029 C CA . THR A 1 132 ? -13.194 -0.100 24.727 1.00 92.00 132 THR A CA 1
ATOM 1030 C C . THR A 1 132 ? -12.656 -1.070 25.779 1.00 92.00 132 THR A C 1
ATOM 1032 O O . THR A 1 132 ? -13.268 -1.232 26.835 1.00 92.00 132 THR A O 1
ATOM 1035 N N . GLN A 1 133 ? -11.479 -1.661 25.560 1.00 89.81 133 GLN A N 1
ATOM 1036 C CA . GLN A 1 133 ? -10.820 -2.491 26.566 1.00 89.81 133 GLN A CA 1
ATOM 1037 C C . GLN A 1 133 ? -10.429 -1.671 27.806 1.00 89.81 133 GLN A C 1
ATOM 1039 O O . GLN A 1 133 ? -10.763 -2.054 28.929 1.00 89.81 133 GLN A O 1
ATOM 1044 N N . ARG A 1 134 ? -9.800 -0.503 27.611 1.00 90.31 134 ARG A N 1
ATOM 1045 C CA . ARG A 1 134 ? -9.473 0.429 28.707 1.00 90.31 134 ARG A CA 1
ATOM 1046 C C . ARG A 1 134 ? -10.724 0.894 29.447 1.00 90.31 134 ARG A C 1
ATOM 1048 O O . ARG A 1 134 ? -10.725 0.986 30.672 1.00 90.31 134 ARG A O 1
ATOM 1055 N N . PHE A 1 135 ? -11.799 1.165 28.712 1.00 89.88 135 PHE A N 1
ATOM 1056 C CA . PHE A 1 135 ? -13.092 1.517 29.285 1.00 89.88 135 PHE A CA 1
ATOM 1057 C C . PHE A 1 135 ? -13.646 0.390 30.171 1.00 89.88 135 PHE A C 1
ATOM 1059 O O . PHE A 1 135 ? -14.022 0.633 31.317 1.00 89.88 135 PHE A O 1
ATOM 1066 N N . ALA A 1 136 ? -13.612 -0.858 29.699 1.00 90.38 136 ALA A N 1
ATOM 1067 C CA . ALA A 1 136 ? -14.045 -2.014 30.481 1.00 90.38 136 ALA A CA 1
ATOM 1068 C C . ALA A 1 136 ? -13.188 -2.243 31.740 1.00 90.38 136 ALA A C 1
ATOM 1070 O O . ALA A 1 136 ? -13.713 -2.651 32.779 1.00 90.38 136 ALA A O 1
ATOM 1071 N N . GLU A 1 137 ? -11.884 -1.970 31.677 1.00 91.19 137 GLU A N 1
ATOM 1072 C CA . GLU A 1 137 ? -10.986 -2.004 32.837 1.00 91.19 137 GLU A CA 1
ATOM 1073 C C . GLU A 1 137 ? -11.332 -0.920 33.861 1.00 91.19 137 GLU A C 1
ATOM 1075 O O . GLU A 1 137 ? -11.473 -1.228 35.047 1.00 91.19 137 GLU A O 1
ATOM 1080 N N . LYS A 1 138 ? -11.576 0.317 33.416 1.00 91.06 138 LYS A N 1
ATOM 1081 C CA . LYS A 1 138 ? -11.999 1.416 34.297 1.00 91.06 138 LYS A CA 1
ATOM 1082 C C . LYS A 1 138 ? -13.331 1.129 34.982 1.00 91.06 138 LYS A C 1
ATOM 1084 O O . LYS A 1 138 ? -13.467 1.374 36.178 1.00 91.06 138 LYS A O 1
ATOM 1089 N N . THR A 1 139 ? -14.283 0.512 34.288 1.00 91.69 139 THR A N 1
ATOM 1090 C CA . THR A 1 139 ? -15.550 0.098 34.908 1.00 91.69 139 THR A CA 1
ATOM 1091 C C . THR A 1 139 ? -15.353 -0.989 35.972 1.00 91.69 139 THR A C 1
ATOM 1093 O O . THR A 1 139 ? -16.052 -0.992 36.987 1.00 91.69 139 THR A O 1
ATOM 1096 N N . LYS A 1 140 ? -14.370 -1.889 35.808 1.00 90.31 140 LYS A N 1
ATOM 1097 C CA . LYS A 1 140 ? -13.998 -2.850 36.866 1.00 90.31 140 LYS A CA 1
ATOM 1098 C C . LYS A 1 140 ? -13.378 -2.153 38.078 1.00 90.31 140 LYS A C 1
ATOM 1100 O O . LYS A 1 140 ? -13.644 -2.577 39.199 1.00 90.31 140 LYS A O 1
ATOM 1105 N N . GLU A 1 141 ? -12.560 -1.121 37.876 1.00 92.19 141 GLU A N 1
ATOM 1106 C CA . GLU A 1 141 ? -12.013 -0.313 38.976 1.00 92.19 141 GLU A CA 1
ATOM 1107 C C . GLU A 1 141 ? -13.126 0.400 39.753 1.00 92.19 141 GLU A C 1
ATOM 1109 O O . GLU A 1 141 ? -13.156 0.297 40.976 1.00 92.19 141 GLU A O 1
ATOM 1114 N N . ILE A 1 142 ? -14.087 1.024 39.059 1.00 91.44 142 ILE A N 1
ATOM 1115 C CA . ILE A 1 142 ? -15.249 1.678 39.688 1.00 91.44 142 ILE A CA 1
ATOM 1116 C C . ILE A 1 142 ? -16.035 0.687 40.553 1.00 91.44 142 ILE A C 1
ATOM 1118 O O . ILE A 1 142 ? -16.372 1.005 41.692 1.00 91.44 142 ILE A O 1
ATOM 1122 N N . GLN A 1 143 ? -16.282 -0.528 40.049 1.00 89.44 143 GLN A N 1
ATOM 1123 C CA . GLN A 1 143 ? -16.956 -1.568 40.830 1.00 89.44 143 GLN A CA 1
ATOM 1124 C C . GLN A 1 143 ? -16.170 -1.922 42.098 1.00 89.44 143 GLN A C 1
ATOM 1126 O O . GLN A 1 143 ? -16.750 -1.956 43.176 1.00 89.44 143 GLN A O 1
ATOM 1131 N N . LYS A 1 144 ? -14.850 -2.131 41.995 1.00 90.69 144 LYS A N 1
ATOM 1132 C CA . LYS A 1 144 ? -14.009 -2.429 43.167 1.00 90.69 144 LYS A CA 1
ATOM 1133 C C . LYS A 1 144 ? -14.043 -1.302 44.199 1.00 90.69 144 LYS A C 1
ATOM 1135 O O . LYS A 1 144 ? -14.082 -1.572 45.396 1.00 90.69 144 LYS A O 1
ATOM 1140 N N . SER A 1 145 ? -14.029 -0.047 43.752 1.00 89.81 145 SER A N 1
ATOM 1141 C CA . SER A 1 145 ? -14.156 1.111 44.639 1.00 89.81 145 SER A CA 1
ATOM 1142 C C . SER A 1 145 ? -15.522 1.162 45.325 1.00 89.81 145 SER A C 1
ATOM 1144 O O . SER A 1 145 ? -15.578 1.471 46.513 1.00 89.81 145 SER A O 1
ATOM 1146 N N . LEU A 1 146 ? -16.604 0.817 44.618 1.00 87.94 146 LEU A N 1
ATOM 1147 C CA . LEU A 1 146 ? -17.943 0.709 45.203 1.00 87.94 146 LEU A CA 1
ATOM 1148 C C . LEU A 1 146 ? -18.017 -0.421 46.237 1.00 87.94 146 LEU A C 1
ATOM 1150 O O . LEU A 1 146 ? -18.532 -0.216 47.332 1.00 87.94 146 LEU A O 1
ATOM 1154 N N . ASP A 1 147 ? -17.467 -1.591 45.918 1.00 88.56 147 ASP A N 1
ATOM 1155 C CA . ASP A 1 147 ? -17.447 -2.741 46.825 1.00 88.56 147 ASP A CA 1
ATOM 1156 C C . ASP A 1 147 ? -16.664 -2.404 48.104 1.00 88.56 147 ASP A C 1
ATOM 1158 O O . ASP A 1 147 ? -17.140 -2.638 49.212 1.00 88.56 147 ASP A O 1
ATOM 1162 N N . ARG A 1 148 ? -15.519 -1.721 47.974 1.00 89.62 148 ARG A N 1
ATOM 1163 C CA . ARG A 1 148 ? -14.769 -1.224 49.134 1.00 89.62 148 ARG A CA 1
ATOM 1164 C C . ARG A 1 148 ? -15.542 -0.171 49.930 1.00 89.62 148 ARG A C 1
ATOM 1166 O O . ARG A 1 148 ? -15.455 -0.142 51.155 1.00 89.62 148 ARG A O 1
ATOM 1173 N N . PHE A 1 149 ? -16.292 0.700 49.258 1.00 87.38 149 PHE A N 1
ATOM 1174 C CA . PHE A 1 149 ? -17.137 1.691 49.924 1.00 87.38 149 PHE A CA 1
ATOM 1175 C C . PHE A 1 149 ? -18.249 1.029 50.749 1.00 87.38 149 PHE A C 1
ATOM 1177 O O . PHE A 1 149 ? -18.538 1.500 51.848 1.00 87.38 149 PHE A O 1
ATOM 1184 N N . ARG A 1 150 ? -18.811 -0.087 50.267 1.00 87.00 150 ARG A N 1
ATOM 1185 C CA . ARG A 1 150 ? -19.783 -0.908 51.007 1.00 87.00 150 ARG A CA 1
ATOM 1186 C C . ARG A 1 150 ? -19.182 -1.546 52.248 1.00 87.00 150 ARG A C 1
ATOM 1188 O O . ARG A 1 150 ? -19.785 -1.474 53.310 1.00 87.00 150 ARG A O 1
ATOM 1195 N N . GLU A 1 151 ? -17.986 -2.118 52.134 1.00 88.44 151 GLU A N 1
ATOM 1196 C CA . GLU A 1 151 ? -17.283 -2.706 53.283 1.00 88.44 151 GLU A CA 1
ATOM 1197 C C . GLU A 1 151 ? -17.055 -1.682 54.404 1.00 88.44 151 GLU A C 1
ATOM 1199 O O . GLU A 1 151 ? -17.148 -2.014 55.582 1.00 88.44 151 GLU A O 1
ATOM 1204 N N . LEU A 1 152 ? -16.762 -0.431 54.037 1.00 88.62 152 LEU A N 1
ATOM 1205 C CA . LEU A 1 152 ? -16.519 0.658 54.985 1.00 88.62 152 LEU A CA 1
ATOM 1206 C C . LEU A 1 152 ? -17.806 1.292 55.534 1.00 88.62 152 LEU A C 1
ATOM 1208 O O . LEU A 1 152 ? -17.749 1.971 56.557 1.00 88.62 152 LEU A O 1
ATOM 1212 N N . ASN A 1 153 ? -18.954 1.083 54.883 1.00 85.44 153 ASN A N 1
ATOM 1213 C CA . ASN A 1 153 ? -20.235 1.681 55.256 1.00 85.44 153 ASN A CA 1
ATOM 1214 C C . ASN A 1 153 ? -21.322 0.598 55.352 1.00 85.44 153 ASN A C 1
ATOM 1216 O O . ASN A 1 153 ? -22.046 0.372 54.383 1.00 85.44 153 ASN A O 1
ATOM 1220 N N . PRO A 1 154 ? -21.501 -0.035 56.526 1.00 81.50 154 PRO A N 1
ATOM 1221 C CA . PRO A 1 154 ? -22.477 -1.112 56.710 1.00 81.50 154 PRO A CA 1
ATOM 1222 C C . PRO A 1 154 ? -23.925 -0.702 56.400 1.00 81.50 154 PRO A C 1
ATOM 1224 O O . PRO A 1 154 ? -24.707 -1.525 55.942 1.00 81.50 154 PRO A O 1
ATOM 1227 N N . CYS A 1 155 ? -24.273 0.577 56.588 1.00 83.75 155 CYS A N 1
ATOM 1228 C CA . CYS A 1 155 ? -25.600 1.121 56.277 1.00 83.75 155 CYS A CA 1
ATOM 1229 C C . CYS A 1 155 ? -25.748 1.585 54.816 1.00 83.75 155 CYS A C 1
ATOM 1231 O O . CYS A 1 155 ? -26.670 2.337 54.512 1.00 83.75 155 CYS A O 1
ATOM 1233 N N . PHE A 1 156 ? -24.832 1.214 53.913 1.00 81.19 156 PHE A N 1
ATOM 1234 C CA . PHE A 1 156 ? -24.861 1.651 52.513 1.00 81.19 156 PHE A CA 1
ATOM 1235 C C . PHE A 1 156 ? -26.174 1.294 51.809 1.00 81.19 156 PHE A C 1
ATOM 1237 O O . PHE A 1 156 ? -26.704 2.113 51.064 1.00 81.19 156 PHE A O 1
ATOM 1244 N N . GLU A 1 157 ? -26.711 0.099 52.062 1.00 79.50 157 GLU A N 1
ATOM 1245 C CA . GLU A 1 157 ? -27.996 -0.353 51.508 1.00 79.50 157 GLU A CA 1
ATOM 1246 C C . GLU A 1 157 ? -29.136 0.619 51.860 1.00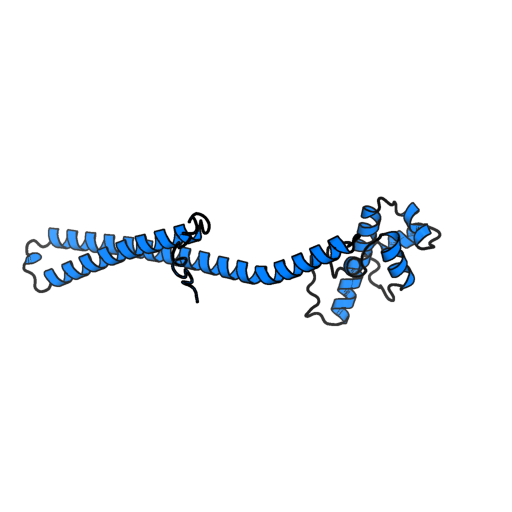 79.50 157 GLU A C 1
ATOM 1248 O O . GLU A 1 157 ? -29.938 0.966 50.995 1.00 79.50 157 GLU A O 1
ATOM 1253 N N . ASP A 1 158 ? -29.127 1.165 53.077 1.00 84.38 158 ASP A N 1
ATOM 1254 C CA . ASP A 1 158 ? -30.156 2.079 53.583 1.00 84.38 158 ASP A CA 1
ATOM 1255 C C . ASP A 1 158 ? -29.915 3.554 53.202 1.00 84.38 158 ASP A C 1
ATOM 1257 O O . ASP A 1 158 ? -30.752 4.420 53.475 1.00 84.38 158 ASP A O 1
ATOM 1261 N N . MET A 1 159 ? -28.785 3.883 52.561 1.00 85.31 159 MET A N 1
ATOM 1262 C CA . MET A 1 159 ? -28.493 5.258 52.150 1.00 85.31 159 MET A CA 1
ATOM 1263 C C . MET A 1 159 ? -29.380 5.696 50.970 1.00 85.31 159 MET A C 1
ATOM 1265 O O . MET A 1 159 ? -29.471 4.996 49.958 1.00 85.31 159 MET A O 1
ATOM 1269 N N . PRO A 1 160 ? -29.974 6.903 51.008 1.00 82.75 160 PRO A N 1
ATOM 1270 C CA . PRO A 1 160 ? -30.733 7.436 49.882 1.00 82.75 160 PRO A CA 1
ATOM 1271 C C . PRO A 1 160 ? -29.898 7.473 48.593 1.00 82.75 160 PRO A C 1
ATOM 1273 O O . PRO A 1 160 ? -28.859 8.125 48.521 1.00 82.75 160 PRO A O 1
ATOM 1276 N N . GLY A 1 161 ? -30.367 6.784 47.551 1.00 83.56 161 GLY A N 1
ATOM 1277 C CA . GLY A 1 161 ? -29.708 6.748 46.240 1.00 83.56 161 GLY A CA 1
ATOM 1278 C C . GLY A 1 161 ? -28.700 5.611 46.033 1.00 83.56 161 GLY A C 1
ATOM 1279 O O . GLY A 1 161 ? -28.268 5.421 44.893 1.00 83.56 161 GLY A O 1
ATOM 1280 N N . SER A 1 162 ? -28.401 4.806 47.060 1.00 85.56 162 SER A N 1
ATOM 1281 C CA . SER A 1 162 ? -27.520 3.626 46.977 1.00 85.56 162 SER A CA 1
ATOM 1282 C C . SER A 1 162 ? -27.972 2.637 45.894 1.00 85.56 162 SER A C 1
ATOM 1284 O O . SER A 1 162 ? -27.202 2.286 45.000 1.00 85.56 162 SER A O 1
ATOM 1286 N N . ALA A 1 163 ? -29.263 2.295 45.881 1.00 85.25 163 ALA A N 1
ATOM 1287 C CA . ALA A 1 163 ? -29.862 1.387 44.906 1.00 85.25 163 ALA A CA 1
ATOM 1288 C C . ALA A 1 163 ? -29.800 1.921 43.462 1.00 85.25 163 ALA A C 1
ATOM 1290 O O . ALA A 1 163 ? -29.704 1.146 42.508 1.00 85.25 163 ALA A O 1
ATOM 1291 N N . LYS A 1 164 ? -29.856 3.248 43.270 1.00 89.06 164 LYS A N 1
ATOM 1292 C CA . LYS A 1 164 ? -29.736 3.866 41.939 1.00 89.06 164 LYS A CA 1
ATOM 1293 C C . LYS A 1 164 ? -28.288 3.833 41.456 1.00 89.06 164 LYS A C 1
ATOM 1295 O O . LYS A 1 164 ? -28.055 3.498 40.296 1.00 89.06 164 LYS A O 1
ATOM 1300 N N . LEU A 1 165 ? -27.341 4.156 42.337 1.00 87.50 165 LEU A N 1
ATOM 1301 C CA . LEU A 1 165 ? -25.910 4.098 42.047 1.00 87.50 165 LEU A CA 1
ATOM 1302 C C . LEU A 1 165 ? -25.489 2.677 41.652 1.00 87.50 165 LEU A C 1
ATOM 1304 O O . LEU A 1 165 ? -24.829 2.494 40.632 1.00 87.50 165 LEU A O 1
ATOM 1308 N N . ASP A 1 166 ? -25.945 1.676 42.403 1.00 86.44 166 ASP A N 1
ATOM 1309 C CA . ASP A 1 166 ? -25.595 0.282 42.144 1.00 86.44 166 ASP A CA 1
ATOM 1310 C C . ASP A 1 166 ? -26.160 -0.240 40.818 1.00 86.44 166 ASP A C 1
ATOM 1312 O O . ASP A 1 166 ? -25.450 -0.859 40.024 1.00 86.44 166 ASP A O 1
ATOM 1316 N N . ARG A 1 167 ? -27.424 0.086 40.515 1.00 89.25 167 ARG A N 1
ATOM 1317 C CA . ARG A 1 167 ? -28.036 -0.250 39.221 1.00 89.25 167 ARG A CA 1
ATOM 1318 C C . ARG A 1 167 ? -27.278 0.369 38.052 1.00 89.25 167 ARG A C 1
ATOM 1320 O O . ARG A 1 167 ? -27.030 -0.331 37.074 1.00 89.25 167 ARG A O 1
ATOM 1327 N N . LEU A 1 168 ? -26.902 1.646 38.152 1.00 89.69 168 LEU A N 1
ATOM 1328 C CA . LEU A 1 168 ? -26.162 2.336 37.092 1.00 89.69 168 LEU A CA 1
ATOM 1329 C C . LEU A 1 168 ? -24.785 1.707 36.870 1.00 89.69 168 LEU A C 1
ATOM 1331 O O . LEU A 1 168 ? -24.411 1.466 35.728 1.00 89.69 168 LEU A O 1
ATOM 1335 N N . ILE A 1 169 ? -24.055 1.383 37.940 1.00 90.00 169 ILE A N 1
ATOM 1336 C CA . ILE A 1 169 ? -22.738 0.742 37.834 1.00 90.00 169 ILE A CA 1
ATOM 1337 C C . ILE A 1 169 ? -22.868 -0.678 37.255 1.00 90.00 169 ILE A C 1
ATOM 1339 O O . ILE A 1 169 ? -22.087 -1.061 36.378 1.00 90.00 169 ILE A O 1
ATOM 1343 N N . CYS A 1 170 ? -23.890 -1.437 37.662 1.00 87.69 170 CYS A N 1
ATOM 1344 C CA . CYS A 1 170 ? -24.184 -2.752 37.093 1.00 87.69 170 CYS A CA 1
ATOM 1345 C C . CYS A 1 170 ? -24.513 -2.684 35.594 1.00 87.69 170 CYS A C 1
ATOM 1347 O O . CYS A 1 170 ? -23.959 -3.470 34.822 1.00 87.69 170 CYS A O 1
ATOM 1349 N N . GLN A 1 171 ? -25.365 -1.742 35.176 1.00 90.00 171 GLN A N 1
ATOM 1350 C CA . GLN A 1 171 ? -25.694 -1.510 33.764 1.00 90.00 171 GLN A CA 1
ATOM 1351 C C . GLN A 1 171 ? -24.447 -1.121 32.968 1.00 90.00 171 GLN A C 1
ATOM 1353 O O . GLN A 1 171 ? -24.110 -1.776 31.986 1.00 90.00 171 GLN A O 1
ATOM 1358 N N . PHE A 1 172 ? -23.677 -0.153 33.464 1.00 88.81 172 PHE A N 1
ATOM 1359 C CA . PHE A 1 172 ? -22.461 0.322 32.806 1.00 88.81 172 PHE A CA 1
ATOM 1360 C C . PHE A 1 172 ? -21.423 -0.792 32.607 1.00 88.81 172 PHE A C 1
ATOM 1362 O O . PHE A 1 172 ? -20.750 -0.871 31.579 1.00 88.81 172 PHE A O 1
ATOM 1369 N N . ARG A 1 173 ? -21.313 -1.714 33.571 1.00 89.62 173 ARG A N 1
ATOM 1370 C CA . ARG A 1 173 ? -20.453 -2.901 33.470 1.00 89.62 173 ARG A CA 1
ATOM 1371 C C . ARG A 1 173 ? -20.951 -3.904 32.433 1.00 89.62 173 ARG A C 1
ATOM 1373 O O . ARG A 1 173 ? -20.126 -4.524 31.756 1.00 89.62 173 ARG A O 1
ATOM 1380 N N . GLN A 1 174 ? -22.261 -4.115 32.344 1.00 89.94 174 GLN A N 1
ATOM 1381 C CA . GLN A 1 174 ? -22.851 -4.992 31.332 1.00 89.94 174 GLN A CA 1
ATOM 1382 C C . GLN A 1 174 ? -22.638 -4.419 29.929 1.00 89.94 174 GLN A C 1
ATOM 1384 O O . GLN A 1 174 ? -22.169 -5.149 29.056 1.00 89.94 174 GLN A O 1
ATOM 1389 N N . ASP A 1 175 ? -22.854 -3.117 29.750 1.00 90.69 175 ASP A N 1
ATOM 1390 C CA . ASP A 1 175 ? -22.650 -2.423 28.477 1.00 90.69 175 ASP A CA 1
ATOM 1391 C C . ASP A 1 175 ? -21.180 -2.446 28.046 1.00 90.69 175 ASP A C 1
ATOM 1393 O O . ASP A 1 175 ? -20.874 -2.747 26.890 1.00 90.69 175 ASP A O 1
ATOM 1397 N N . ALA A 1 176 ? -20.251 -2.231 28.984 1.00 89.81 176 ALA A N 1
ATOM 1398 C CA . ALA A 1 176 ? -18.818 -2.331 28.715 1.00 89.81 176 ALA A CA 1
ATOM 1399 C C . ALA A 1 176 ? -18.415 -3.743 28.258 1.00 89.81 176 ALA A C 1
ATOM 1401 O O . ALA A 1 176 ? -17.707 -3.895 27.264 1.00 89.81 176 ALA A O 1
ATOM 1402 N N . LYS A 1 177 ? -18.902 -4.790 28.942 1.00 89.12 177 LYS A N 1
ATOM 1403 C CA . LYS A 1 177 ? -18.654 -6.185 28.541 1.00 89.12 177 LYS A CA 1
ATOM 1404 C C . LYS A 1 177 ? -19.233 -6.492 27.164 1.00 89.12 177 LYS A C 1
ATOM 1406 O O . LYS A 1 177 ? -18.553 -7.098 26.340 1.00 89.12 177 LYS A O 1
ATOM 1411 N N . ARG A 1 178 ? -20.472 -6.075 26.910 1.00 90.75 178 ARG A N 1
ATOM 1412 C CA . ARG A 1 178 ? -21.131 -6.293 25.624 1.00 90.75 178 ARG A CA 1
ATOM 1413 C C . ARG A 1 178 ? -20.355 -5.624 24.489 1.00 90.75 178 ARG A C 1
ATOM 1415 O O . ARG A 1 178 ? -20.018 -6.290 23.518 1.00 90.75 178 ARG A O 1
ATOM 1422 N N . SER A 1 179 ? -19.956 -4.369 24.687 1.00 90.06 179 SER A N 1
ATOM 1423 C CA . SER A 1 179 ? -19.158 -3.603 23.723 1.00 90.06 179 SER A CA 1
ATOM 1424 C C . SER A 1 179 ? -17.803 -4.259 23.429 1.00 90.06 179 SER A C 1
ATOM 1426 O O . SER A 1 179 ? -17.363 -4.269 22.282 1.00 90.06 179 SER A O 1
ATOM 1428 N N . THR A 1 180 ? -17.141 -4.851 24.435 1.00 90.25 180 THR A N 1
ATOM 1429 C CA . THR A 1 180 ? -15.887 -5.594 24.203 1.00 90.25 180 THR A CA 1
ATOM 1430 C C . THR A 1 180 ? -16.082 -6.858 23.365 1.00 90.25 180 THR A C 1
ATOM 1432 O O . THR A 1 180 ? -15.221 -7.170 22.548 1.00 90.25 180 THR A O 1
ATOM 1435 N N . VAL A 1 181 ? -17.198 -7.576 23.542 1.00 89.56 181 VAL A N 1
ATOM 1436 C CA . VAL A 1 181 ? -17.495 -8.801 22.779 1.00 89.56 181 VAL A CA 1
ATOM 1437 C C . VAL A 1 181 ? -17.847 -8.459 21.334 1.00 89.56 181 VAL A C 1
ATOM 1439 O O . VAL A 1 181 ? -17.234 -9.007 20.423 1.00 89.56 181 VAL A O 1
ATOM 1442 N N . GLU A 1 182 ? -18.750 -7.498 21.123 1.00 89.75 182 GLU A N 1
ATOM 1443 C CA . GLU A 1 182 ? -19.171 -7.074 19.780 1.00 89.75 182 GLU A CA 1
ATOM 1444 C C . GLU A 1 182 ? -17.980 -6.554 18.948 1.00 89.75 182 GLU A C 1
ATOM 1446 O O . GLU A 1 182 ? -17.839 -6.898 17.774 1.00 89.75 182 GLU A O 1
ATOM 1451 N N . LEU A 1 183 ? -17.055 -5.796 19.557 1.00 88.12 183 LEU A N 1
ATOM 1452 C CA . LEU A 1 183 ? -15.837 -5.345 18.869 1.00 88.12 183 LEU A CA 1
ATOM 1453 C C . LEU A 1 183 ? -14.839 -6.477 18.592 1.00 88.12 183 LEU A C 1
ATOM 1455 O O . LEU A 1 183 ? -14.168 -6.451 17.559 1.00 88.12 183 LEU A O 1
ATOM 1459 N N . ALA A 1 184 ? -14.730 -7.470 19.478 1.00 85.94 184 ALA A N 1
ATOM 1460 C CA . ALA A 1 184 ? -13.872 -8.631 19.249 1.00 85.94 184 ALA A CA 1
ATOM 1461 C C . ALA A 1 184 ? -14.384 -9.492 18.080 1.00 85.94 184 ALA A C 1
ATOM 1463 O O . ALA A 1 184 ? -13.591 -9.904 17.232 1.00 85.94 184 ALA A O 1
ATOM 1464 N N . GLU A 1 185 ? -15.700 -9.701 17.994 1.00 87.19 185 GLU A N 1
ATOM 1465 C CA . GLU A 1 185 ? -16.350 -10.399 16.879 1.00 87.19 185 GLU A CA 1
ATOM 1466 C C . GLU A 1 185 ? -16.167 -9.641 15.558 1.00 87.19 185 GLU A C 1
ATOM 1468 O O . GLU A 1 185 ? -15.755 -10.232 14.554 1.00 87.19 185 GLU A O 1
ATOM 1473 N N . LEU A 1 186 ? -16.383 -8.319 15.565 1.00 85.38 186 LEU A N 1
ATOM 1474 C CA . LEU A 1 186 ? -16.150 -7.472 14.396 1.00 85.38 186 LEU A CA 1
ATOM 1475 C C . LEU A 1 186 ? -14.693 -7.574 13.924 1.00 85.38 186 LEU A C 1
ATOM 1477 O O . LEU A 1 186 ? -14.442 -7.808 12.741 1.00 85.38 186 LEU A O 1
ATOM 1481 N N . ARG A 1 187 ? -13.725 -7.481 14.842 1.00 84.25 187 ARG A N 1
ATOM 1482 C CA . ARG A 1 187 ? -12.297 -7.632 14.528 1.00 84.25 187 ARG A CA 1
ATOM 1483 C C . ARG A 1 187 ? -11.987 -8.996 13.906 1.00 84.25 187 ARG A C 1
ATOM 1485 O O . ARG A 1 187 ? -11.250 -9.060 12.924 1.00 84.25 187 ARG A O 1
ATOM 1492 N N . GLN A 1 188 ? -12.559 -10.073 14.440 1.00 84.12 188 GLN A N 1
ATOM 1493 C CA . GLN A 1 188 ? -12.355 -11.423 13.916 1.00 84.12 188 GLN A CA 1
ATOM 1494 C C . GLN A 1 188 ? -12.952 -11.592 12.510 1.00 84.12 188 GLN A C 1
ATOM 1496 O O . GLN A 1 188 ? -12.321 -12.213 11.653 1.00 84.12 188 GLN A O 1
ATOM 1501 N N . SER A 1 189 ? -14.120 -10.992 12.251 1.00 82.50 189 SER A N 1
ATOM 1502 C CA . SER A 1 189 ? -14.762 -11.007 10.929 1.00 82.50 189 SER A CA 1
ATOM 1503 C C . SER A 1 189 ? -13.933 -10.288 9.857 1.00 82.50 189 SER A C 1
ATOM 1505 O O . SER A 1 189 ? -13.846 -10.756 8.724 1.00 82.50 189 SER A O 1
ATOM 1507 N N . LEU A 1 190 ? -13.249 -9.202 10.233 1.00 77.62 190 LEU A N 1
ATOM 1508 C CA . LEU A 1 190 ? -12.383 -8.431 9.338 1.00 77.62 190 LEU A CA 1
ATOM 1509 C C . LEU A 1 190 ? -11.037 -9.121 9.071 1.00 77.62 190 LEU A C 1
ATOM 1511 O O . LEU A 1 190 ? -10.437 -8.908 8.021 1.00 77.62 190 LEU A O 1
ATOM 1515 N N . GLN A 1 191 ? -10.561 -9.960 9.996 1.00 70.88 191 GLN A N 1
ATOM 1516 C CA . GLN A 1 191 ? -9.291 -10.679 9.860 1.00 70.88 191 GLN A CA 1
ATOM 1517 C C . GLN A 1 191 ? -9.395 -11.927 8.961 1.00 70.88 191 GLN A C 1
ATOM 1519 O O . GLN A 1 191 ? -8.390 -12.359 8.399 1.00 70.88 191 GLN A O 1
ATOM 1524 N N . TYR A 1 192 ? -10.602 -12.479 8.780 1.00 62.88 192 TYR A N 1
ATOM 1525 C CA . TYR A 1 192 ? -10.862 -13.644 7.927 1.00 62.88 192 TYR A CA 1
ATOM 1526 C C . TYR A 1 192 ? -12.113 -13.456 7.046 1.00 62.88 192 TYR A C 1
ATOM 1528 O O . TYR A 1 192 ? -13.121 -14.138 7.250 1.00 62.88 192 TYR A O 1
ATOM 1536 N N . PRO A 1 193 ? -12.064 -12.585 6.023 1.00 56.22 193 PRO A N 1
ATOM 1537 C CA . PRO A 1 193 ? -13.237 -12.273 5.203 1.00 56.22 193 PRO A CA 1
ATOM 1538 C C . PRO A 1 193 ? -13.792 -13.461 4.385 1.00 56.22 193 PRO A C 1
ATOM 1540 O O . PRO A 1 193 ? -14.915 -13.383 3.897 1.00 56.22 193 PRO A O 1
ATOM 1543 N N . PHE A 1 194 ? -13.059 -14.578 4.252 1.00 47.59 194 PHE A N 1
ATOM 1544 C CA . PHE A 1 194 ? -13.416 -15.709 3.373 1.00 47.59 194 PHE A CA 1
ATOM 1545 C C . PHE A 1 194 ? -13.803 -17.025 4.079 1.00 47.59 194 PHE A C 1
ATOM 1547 O O . PHE A 1 194 ? -13.961 -18.049 3.418 1.00 47.59 194 PHE A O 1
ATOM 1554 N N . SER A 1 195 ? -14.011 -17.034 5.399 1.00 43.44 195 SER A N 1
ATOM 1555 C CA . SER A 1 195 ? -14.359 -18.269 6.136 1.00 43.44 195 SER A CA 1
ATOM 1556 C C . SER A 1 195 ? -15.855 -18.609 6.156 1.00 43.44 195 SER A C 1
ATOM 1558 O O . SER A 1 195 ? -16.247 -19.599 6.776 1.00 43.44 195 SER A O 1
ATOM 1560 N N . HIS A 1 196 ? -16.718 -17.803 5.533 1.00 39.22 196 HIS A N 1
ATOM 1561 C CA . HIS A 1 196 ? -18.151 -18.082 5.487 1.00 39.22 196 HIS A CA 1
ATOM 1562 C C . HIS A 1 196 ? -18.524 -18.788 4.178 1.00 39.22 196 HIS A C 1
ATOM 1564 O O . HIS A 1 196 ? -18.439 -18.168 3.117 1.00 39.22 196 HIS A O 1
ATOM 1570 N N . PRO A 1 197 ? -18.955 -20.068 4.210 1.00 39.78 197 PRO A N 1
ATOM 1571 C CA . PRO A 1 197 ? -19.510 -20.692 3.023 1.00 39.78 197 PRO A CA 1
ATOM 1572 C C . PRO A 1 197 ? -20.751 -19.898 2.627 1.00 39.78 197 PRO A C 1
ATOM 1574 O O . PRO A 1 197 ? -21.690 -19.764 3.416 1.00 39.78 197 PRO A O 1
ATOM 1577 N N . LEU A 1 198 ? -20.722 -19.349 1.412 1.00 39.72 198 LEU A N 1
ATOM 1578 C CA . LEU A 1 198 ? -21.852 -18.692 0.770 1.00 39.72 198 LEU A CA 1
ATOM 1579 C C . LEU A 1 198 ? -23.087 -19.580 0.957 1.00 39.72 198 LEU A C 1
ATOM 1581 O O . LEU A 1 198 ? -23.195 -20.655 0.362 1.00 39.72 198 LEU A O 1
ATOM 1585 N N . ARG A 1 199 ? -24.015 -19.158 1.825 1.00 37.28 199 ARG A N 1
ATOM 1586 C CA . ARG A 1 199 ? -25.339 -19.769 1.918 1.00 37.28 199 ARG A CA 1
ATOM 1587 C C . ARG A 1 199 ? -26.015 -19.521 0.576 1.00 37.28 199 ARG A C 1
ATOM 1589 O O . ARG A 1 199 ? -26.574 -18.454 0.352 1.00 37.28 199 ARG A O 1
ATOM 1596 N N . HIS A 1 200 ? -25.942 -20.499 -0.322 1.00 37.53 200 HIS A N 1
ATOM 1597 C CA . HIS A 1 200 ? -26.800 -20.540 -1.494 1.00 37.53 200 HIS A CA 1
ATOM 1598 C C . HIS A 1 200 ? -28.247 -20.564 -1.006 1.00 37.53 200 HIS A C 1
ATOM 1600 O O . HIS A 1 200 ? -28.736 -21.581 -0.507 1.00 37.53 200 HIS A O 1
ATOM 1606 N N . ASP A 1 201 ? -28.913 -19.421 -1.122 1.00 37.66 201 ASP A N 1
ATOM 1607 C CA . ASP A 1 201 ? -30.330 -19.284 -0.843 1.00 37.66 201 ASP A CA 1
ATOM 1608 C C . ASP A 1 201 ? -31.107 -20.088 -1.895 1.00 37.66 201 ASP A C 1
ATOM 1610 O O . ASP A 1 201 ? -31.353 -19.652 -3.020 1.00 37.66 201 ASP A O 1
ATOM 1614 N N . ARG A 1 202 ? -31.440 -21.339 -1.556 1.00 43.94 202 ARG A N 1
ATOM 1615 C CA . ARG A 1 202 ? -32.370 -22.182 -2.318 1.00 43.94 202 ARG A CA 1
ATOM 1616 C C . ARG A 1 202 ? -33.799 -21.707 -2.066 1.00 43.94 202 ARG A C 1
ATOM 1618 O O . ARG A 1 202 ? -34.612 -22.425 -1.486 1.00 43.94 202 ARG A O 1
ATOM 1625 N N . ARG A 1 203 ? -34.132 -20.509 -2.528 1.00 45.06 203 ARG A N 1
ATOM 1626 C CA . ARG A 1 203 ? -35.517 -20.068 -2.682 1.00 45.06 203 ARG A CA 1
ATOM 1627 C C . ARG A 1 203 ? -35.624 -19.347 -4.007 1.00 45.06 203 ARG A C 1
ATOM 1629 O O . ARG A 1 203 ? -35.259 -18.193 -4.098 1.00 45.06 203 ARG A O 1
ATOM 1636 N N . HIS A 1 204 ? -36.050 -20.090 -5.026 1.00 47.75 204 HIS A N 1
ATOM 1637 C CA . HIS A 1 204 ? -36.897 -19.669 -6.152 1.00 47.75 204 HIS A CA 1
ATOM 1638 C C . HIS A 1 204 ? -36.688 -20.620 -7.334 1.00 47.75 204 HIS A C 1
ATOM 1640 O O . HIS A 1 204 ? -36.082 -20.273 -8.334 1.00 47.75 204 HIS A O 1
ATOM 1646 N N . GLN A 1 205 ? -37.228 -21.833 -7.225 1.00 42.59 205 GLN A N 1
ATOM 1647 C CA . GLN A 1 205 ? -37.664 -22.613 -8.385 1.00 42.59 205 GLN A CA 1
ATOM 1648 C C . GLN A 1 205 ? -38.830 -23.499 -7.940 1.00 42.59 205 GLN A C 1
ATOM 1650 O O . GLN A 1 205 ? -38.690 -24.679 -7.636 1.00 42.59 205 GLN A O 1
ATOM 1655 N N . LYS A 1 206 ? -40.009 -22.888 -7.832 1.00 46.12 206 LYS A N 1
ATOM 1656 C CA . LYS A 1 206 ? -41.277 -23.611 -7.885 1.00 46.12 206 LYS A CA 1
ATOM 1657 C C . LYS A 1 206 ? -42.264 -22.794 -8.703 1.00 46.12 206 LYS A C 1
ATOM 1659 O O . LYS A 1 206 ? -42.404 -21.595 -8.494 1.00 46.12 206 LYS A O 1
ATOM 1664 N N . THR A 1 207 ? -42.973 -23.525 -9.557 1.00 46.44 207 THR A N 1
ATOM 1665 C CA . THR A 1 207 ? -44.120 -23.147 -10.392 1.00 46.44 207 THR A CA 1
ATOM 1666 C C . THR A 1 207 ? -43.789 -22.586 -11.777 1.00 46.44 207 THR A C 1
ATOM 1668 O O . THR A 1 207 ? -43.489 -21.412 -11.950 1.00 46.44 207 THR A O 1
ATOM 1671 N N . ARG A 1 208 ? -43.911 -23.453 -12.790 1.00 39.69 208 ARG A N 1
ATOM 1672 C CA . ARG A 1 208 ? -45.038 -23.429 -13.742 1.00 39.69 208 ARG A CA 1
ATOM 1673 C C . ARG A 1 208 ? -44.990 -24.675 -14.636 1.00 39.69 208 ARG A C 1
ATOM 1675 O O . ARG A 1 208 ? -44.186 -24.769 -15.552 1.00 39.69 208 ARG A O 1
ATOM 1682 N N . THR A 1 209 ? -45.860 -25.635 -14.340 1.00 49.38 209 THR A N 1
ATOM 1683 C CA . THR A 1 209 ? -46.383 -26.604 -15.312 1.00 49.38 209 THR A CA 1
ATOM 1684 C C . THR A 1 209 ? -47.377 -25.884 -16.226 1.00 49.38 209 THR A C 1
ATOM 1686 O O . THR A 1 209 ? -48.258 -25.206 -15.692 1.00 49.38 209 THR A O 1
ATOM 1689 N N . PRO A 1 210 ? -47.299 -26.017 -17.560 1.00 50.88 210 PRO A N 1
ATOM 1690 C CA . PRO A 1 210 ? -48.389 -25.622 -18.436 1.00 50.88 210 PRO A CA 1
ATOM 1691 C C . PRO A 1 210 ? -49.326 -26.818 -18.644 1.00 50.88 210 PRO A C 1
ATOM 1693 O O . PRO A 1 210 ? -48.956 -27.822 -19.250 1.00 50.88 210 PRO A O 1
ATOM 1696 N N . THR A 1 211 ? -50.540 -26.710 -18.108 1.00 50.75 211 THR A N 1
ATOM 1697 C CA . THR A 1 211 ? -51.691 -27.505 -18.553 1.00 50.75 211 THR A CA 1
ATOM 1698 C C . THR A 1 211 ? -52.137 -26.944 -19.902 1.00 50.75 211 THR A C 1
ATOM 1700 O O . THR A 1 211 ? -52.173 -25.726 -20.071 1.00 50.75 211 THR A O 1
ATOM 1703 N N . GLY A 1 212 ? -52.393 -27.830 -20.862 1.00 50.16 212 GLY A N 1
ATOM 1704 C CA . GLY A 1 212 ? -52.601 -27.480 -22.263 1.00 50.16 212 GLY A CA 1
ATOM 1705 C C . GLY A 1 212 ? -53.897 -26.744 -22.595 1.00 50.16 212 GLY A C 1
ATOM 1706 O O . GLY A 1 212 ? -54.809 -26.646 -21.774 1.00 50.16 212 GLY A O 1
ATOM 1707 N N . LEU A 1 213 ? -53.925 -26.287 -23.846 1.00 39.09 213 LEU A N 1
ATOM 1708 C CA . LEU A 1 213 ? -55.038 -26.260 -24.795 1.00 39.09 213 LEU A CA 1
ATOM 1709 C C . LEU A 1 213 ? -54.429 -26.301 -26.203 1.00 39.09 2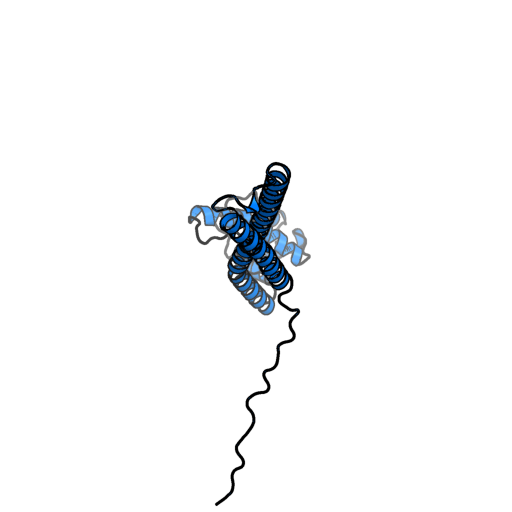13 LEU A C 1
ATOM 1711 O O . LEU A 1 213 ? -53.386 -25.632 -26.391 1.00 39.09 213 LEU A O 1
#

Sequence (213 aa):
MLISYTNLKPDEIKSAMSLNFGARMAEARELCGLRQIEAAPLFGFTNSSRLSKLESAEYGCLSYINPKVLATAVLHYGVSSDFLFGFSNYPQRDIKQARENQVKDLLSDLIADEIADIRRLVDAVNKLTELTQRFAEKTKEIQKSLDRFRELNPCFEDMPGSAKLDRLICQFRQDAKRSTVELAELRQSLQYPFSHPLRHDRRHQKTRTPTGL

Radius of gyration: 35.11 Å; chains: 1; bounding box: 88×49×94 Å

Foldseek 3Di:
DQDPPVDDDPVRLLQLLLQQQLCLLVVLCVLVVHDLQRCCVLLVHPGSVVNNCSNDSVVRCCVDPPVSVLVSSCVVSQADPCSNSSNDVDRCNDPVVVVVVVVVVVVCVVCVVVVVVLVVVLVVLVVQLVVLVVQLVVLVVVVVVLVVVCVVPVCLVVDPCSVVVVVVSVVSNVVSVVSNVVSVVVNVCSVCVPPDDPPPPPPDDDDDDDDDD

Organism: NCBI:txid702114

Secondary structure (DSSP, 8-state):
----GGG--HHHHHHHHHHHHHHHHHHHHHHTT--HHHHGGGGT-SSHHHHHHHHSTT----TT--HHHHHHHHHHHT--HHHHHTS-S----SHHHHHHHHHHHHHHHHHHHHHHHHHHHHHHHHHHHHHHHHHHHHHHHHHHHHHHHHHH-TTTTTSTTHHHHHHHHHHHHHHHHHHHHHHHHHHHHHH-TT-S-----------------

pLDDT: mean 77.17, std 15.29, range [37.28, 92.19]